Protein AF-A0A382ZEF9-F1 (afdb_monomer_lite)

Radius of gyration: 22.76 Å; chains: 1; bounding box: 77×45×54 Å

Structure (mmCIF, N/CA/C/O backbone):
data_AF-A0A382ZEF9-F1
#
_entry.id   AF-A0A382ZEF9-F1
#
loop_
_atom_site.group_PDB
_atom_site.id
_atom_site.type_symbol
_atom_site.label_atom_id
_atom_site.label_alt_id
_atom_site.label_comp_id
_atom_site.label_asym_id
_atom_site.label_entity_id
_atom_site.label_seq_id
_atom_site.pdbx_PDB_ins_code
_atom_site.Cartn_x
_atom_site.Cartn_y
_atom_site.Cartn_z
_atom_site.occupancy
_atom_site.B_iso_or_equiv
_atom_site.auth_seq_id
_atom_site.auth_comp_id
_atom_site.auth_asym_id
_atom_site.auth_atom_id
_atom_site.pdbx_PDB_model_num
ATOM 1 N N . MET A 1 1 ? -1.870 -9.055 -25.293 1.00 35.38 1 MET A N 1
ATOM 2 C CA . MET A 1 1 ? -1.568 -10.214 -24.424 1.00 35.38 1 MET A CA 1
ATOM 3 C C . MET A 1 1 ? -2.140 -9.861 -23.061 1.00 35.38 1 MET A C 1
ATOM 5 O O . MET A 1 1 ? -1.842 -8.772 -22.601 1.00 35.38 1 MET A O 1
ATOM 9 N N . ILE A 1 2 ? -3.046 -10.653 -22.480 1.00 34.56 2 ILE A N 1
ATOM 10 C CA . ILE A 1 2 ? -3.645 -10.297 -21.180 1.00 34.56 2 ILE A CA 1
ATOM 11 C C . ILE A 1 2 ? -2.567 -10.534 -20.116 1.00 34.56 2 ILE A C 1
ATOM 13 O O . ILE A 1 2 ? -2.195 -11.681 -19.870 1.00 34.56 2 ILE A O 1
ATOM 17 N N . LYS A 1 3 ? -1.990 -9.454 -19.574 1.00 48.53 3 LYS A N 1
ATOM 18 C CA . LYS A 1 3 ? -1.085 -9.505 -18.418 1.00 48.53 3 LYS A CA 1
ATOM 19 C C . LYS A 1 3 ? -1.944 -9.887 -17.205 1.00 48.53 3 LYS A C 1
ATOM 21 O O . LYS A 1 3 ? -2.853 -9.147 -16.844 1.00 48.53 3 LYS A O 1
ATOM 26 N N . TYR A 1 4 ? -1.714 -11.069 -16.640 1.00 57.59 4 TYR A N 1
ATOM 27 C CA . TYR A 1 4 ? -2.367 -11.507 -15.404 1.00 57.59 4 TYR A CA 1
ATOM 28 C C . TYR A 1 4 ? -1.510 -11.054 -14.219 1.00 57.59 4 TYR A C 1
ATOM 30 O O . TYR A 1 4 ? -0.326 -11.393 -14.171 1.00 57.59 4 TYR A O 1
ATOM 38 N N . ILE A 1 5 ? -2.105 -10.316 -13.281 1.00 55.28 5 ILE A N 1
ATOM 39 C CA . ILE A 1 5 ? -1.459 -9.898 -12.029 1.00 55.28 5 ILE A CA 1
ATOM 40 C C . ILE A 1 5 ? -1.266 -11.150 -11.166 1.00 55.28 5 ILE A C 1
ATOM 42 O O . ILE A 1 5 ? -2.241 -11.834 -10.859 1.00 55.28 5 ILE A O 1
ATOM 46 N N . LYS A 1 6 ? -0.020 -11.476 -10.805 1.00 58.31 6 LYS A N 1
ATOM 47 C CA . LYS A 1 6 ? 0.305 -12.691 -10.027 1.00 58.31 6 LYS A CA 1
ATOM 48 C C . LYS A 1 6 ? 0.612 -12.420 -8.566 1.00 58.31 6 LYS A C 1
ATOM 50 O O . LYS A 1 6 ? 0.255 -13.232 -7.722 1.00 58.31 6 LYS A O 1
ATOM 55 N N . SER A 1 7 ? 1.256 -11.298 -8.278 1.00 58.84 7 SER A N 1
ATOM 56 C CA . SER A 1 7 ? 1.603 -10.923 -6.913 1.00 58.84 7 SER A CA 1
ATOM 57 C C . SER A 1 7 ? 1.544 -9.411 -6.793 1.00 58.84 7 SER A C 1
ATOM 59 O O . SER A 1 7 ? 1.957 -8.702 -7.714 1.00 58.84 7 SER A O 1
ATOM 61 N N . VAL A 1 8 ? 1.040 -8.922 -5.663 1.00 65.56 8 VAL A N 1
ATOM 62 C CA . VAL A 1 8 ? 0.895 -7.487 -5.416 1.00 65.56 8 VAL A CA 1
ATOM 63 C C . VAL A 1 8 ? 1.522 -7.051 -4.102 1.00 65.56 8 VAL A C 1
ATOM 65 O O . VAL A 1 8 ? 1.588 -7.823 -3.148 1.00 65.56 8 VAL A O 1
ATOM 68 N N . ILE A 1 9 ? 1.954 -5.794 -4.058 1.00 63.44 9 ILE A N 1
ATOM 69 C CA . ILE A 1 9 ? 2.254 -5.074 -2.818 1.00 63.44 9 ILE A CA 1
ATOM 70 C C . ILE A 1 9 ? 1.240 -3.947 -2.681 1.00 63.44 9 ILE A C 1
ATOM 72 O O . ILE A 1 9 ? 0.994 -3.194 -3.626 1.00 63.44 9 ILE A O 1
ATOM 76 N N . LEU A 1 10 ? 0.651 -3.830 -1.500 1.00 63.38 10 LEU A N 1
ATOM 77 C CA . LEU A 1 10 ? -0.184 -2.705 -1.130 1.00 63.38 10 LEU A CA 1
ATOM 78 C C . LEU A 1 10 ? 0.673 -1.647 -0.437 1.00 63.38 10 LEU A C 1
ATOM 80 O O . LEU A 1 10 ? 1.446 -1.952 0.470 1.00 63.38 10 LEU A O 1
ATOM 84 N N . LEU A 1 11 ? 0.488 -0.401 -0.852 1.00 64.00 11 LEU A N 1
ATOM 85 C CA . LEU A 1 11 ? 1.050 0.778 -0.217 1.00 64.00 11 LEU A CA 1
ATOM 86 C C . LEU A 1 11 ? -0.074 1.664 0.274 1.00 64.00 11 LEU A C 1
ATOM 88 O O . LEU A 1 11 ? -0.923 2.079 -0.516 1.00 64.00 11 LEU A O 1
ATOM 92 N N . LEU A 1 12 ? -0.011 2.026 1.545 1.00 65.69 12 LEU A N 1
ATOM 93 C CA . LEU A 1 12 ? -0.726 3.172 2.073 1.00 65.69 12 LEU A CA 1
ATOM 94 C C . LEU A 1 12 ? 0.310 4.243 2.421 1.00 65.69 12 LEU A C 1
ATOM 96 O O . LEU A 1 12 ? 1.179 4.019 3.260 1.00 65.69 12 LEU A O 1
ATOM 100 N N . ALA A 1 13 ? 0.229 5.391 1.756 1.00 58.28 13 ALA A N 1
ATOM 101 C CA . ALA A 1 13 ? 1.076 6.544 2.044 1.00 58.28 13 ALA A CA 1
ATOM 102 C C . ALA A 1 13 ? 0.228 7.658 2.657 1.00 58.28 13 ALA A C 1
ATOM 104 O O . ALA A 1 13 ? -0.828 7.993 2.112 1.00 58.28 13 ALA A O 1
ATOM 105 N N . LEU A 1 14 ? 0.694 8.226 3.769 1.00 51.34 14 LEU A N 1
ATOM 106 C CA . LEU A 1 14 ? 0.126 9.430 4.370 1.00 51.34 14 LEU A CA 1
ATOM 107 C C . LEU A 1 14 ? 1.050 10.612 4.065 1.00 51.34 14 LEU A C 1
ATOM 109 O O . LEU A 1 14 ? 2.264 10.494 4.226 1.00 51.34 14 LEU A O 1
ATOM 113 N N . PHE A 1 15 ? 0.482 11.724 3.605 1.00 47.06 15 PHE A N 1
ATOM 114 C CA . PHE A 1 15 ? 1.209 12.931 3.226 1.00 47.06 15 PHE A CA 1
ATOM 115 C C . PHE A 1 15 ? 0.800 14.094 4.124 1.00 47.06 15 PHE A C 1
ATOM 117 O O . PHE A 1 15 ? -0.376 14.450 4.168 1.00 47.06 15 PHE A O 1
ATOM 124 N N . GLY A 1 16 ? 1.786 14.748 4.735 1.00 50.31 16 GLY A N 1
ATOM 125 C CA . GLY A 1 16 ? 1.701 16.159 5.092 1.00 50.31 16 GLY A CA 1
ATOM 126 C C . GLY A 1 16 ? 2.704 16.942 4.249 1.00 50.31 16 GLY A C 1
ATOM 127 O O . GLY A 1 16 ? 3.891 16.864 4.542 1.00 50.31 16 GLY A O 1
ATOM 128 N N . ILE A 1 17 ? 2.247 17.615 3.178 1.00 42.03 17 ILE A N 1
ATOM 129 C CA . ILE A 1 17 ? 2.800 18.837 2.531 1.00 42.03 17 ILE A CA 1
ATOM 130 C C . ILE A 1 17 ? 2.236 19.018 1.100 1.00 42.03 17 ILE A C 1
ATOM 132 O O . ILE A 1 17 ? 2.198 18.097 0.286 1.00 42.03 17 ILE A O 1
ATOM 136 N N . MET A 1 18 ? 1.872 20.272 0.799 1.00 38.22 18 MET A N 1
ATOM 137 C CA . MET A 1 18 ? 1.316 20.809 -0.450 1.00 38.22 18 MET A CA 1
ATOM 138 C C . MET A 1 18 ? 2.283 20.884 -1.647 1.00 38.22 18 MET A C 1
ATOM 140 O O . MET A 1 18 ? 3.343 21.496 -1.549 1.00 38.22 18 MET A O 1
ATOM 144 N N . PHE A 1 19 ? 1.796 20.470 -2.824 1.00 35.75 19 PHE A N 1
ATOM 145 C CA . PHE A 1 19 ? 1.826 21.266 -4.062 1.00 35.75 19 PHE A CA 1
ATOM 146 C C . PHE A 1 19 ? 0.548 20.989 -4.861 1.00 35.75 19 PHE A C 1
ATOM 148 O O . PHE A 1 19 ? 0.304 19.872 -5.310 1.00 35.75 19 PHE A O 1
ATOM 155 N N . GLY A 1 20 ? -0.269 22.027 -5.044 1.00 33.66 20 GLY A N 1
ATOM 156 C CA . GLY A 1 20 ? -1.464 21.959 -5.872 1.00 33.66 20 GLY A CA 1
ATOM 157 C C . GLY A 1 20 ? -1.119 21.840 -7.356 1.00 33.66 20 GLY A C 1
ATOM 158 O O . GLY A 1 20 ? -0.510 22.739 -7.935 1.00 33.66 20 GLY A O 1
ATOM 159 N N . PHE A 1 21 ? -1.604 20.774 -7.985 1.00 31.14 21 PHE A N 1
ATOM 160 C CA . PHE A 1 21 ? -2.006 20.797 -9.385 1.00 31.14 21 PHE A CA 1
ATOM 161 C C . PHE A 1 21 ? -3.370 20.118 -9.490 1.00 31.14 21 PHE A C 1
ATOM 163 O O . PHE A 1 21 ? -3.530 18.942 -9.178 1.00 31.14 21 PHE A O 1
ATOM 170 N N . GLN A 1 22 ? -4.377 20.906 -9.864 1.00 35.28 22 GLN A N 1
ATOM 171 C CA . GLN A 1 22 ? -5.735 20.424 -10.060 1.00 35.28 22 GLN A CA 1
ATOM 172 C C . GLN A 1 22 ? -5.824 19.722 -11.419 1.00 35.28 22 GLN A C 1
ATOM 174 O O . GLN A 1 22 ? -5.831 20.386 -12.454 1.00 35.28 22 GLN A O 1
ATOM 179 N N . GLU A 1 23 ? -6.009 18.405 -11.423 1.00 32.44 23 GLU A N 1
ATOM 180 C CA . GLU A 1 23 ? -7.019 17.832 -12.306 1.00 32.44 23 GLU A CA 1
ATOM 181 C C . GLU A 1 23 ? -8.249 17.515 -11.468 1.00 32.44 23 GLU A C 1
ATOM 183 O O . GLU A 1 23 ? -8.186 16.991 -10.357 1.00 32.44 23 GLU A O 1
ATOM 188 N N . LYS A 1 24 ? -9.390 17.940 -11.993 1.00 29.66 24 LYS A N 1
ATOM 189 C CA . LYS A 1 24 ? -10.682 17.910 -11.330 1.00 29.66 24 LYS A CA 1
ATOM 190 C C . LYS A 1 24 ? -11.156 16.460 -11.225 1.00 29.66 24 LYS A C 1
ATOM 192 O O . LYS A 1 24 ? -11.982 16.016 -12.020 1.00 29.66 24 LYS A O 1
ATOM 197 N N . MET A 1 25 ? -10.658 15.719 -10.241 1.00 27.47 25 MET A N 1
ATOM 198 C CA . MET A 1 25 ? -11.301 14.482 -9.832 1.00 27.47 25 MET A CA 1
ATOM 199 C C . MET A 1 25 ? -12.614 14.871 -9.163 1.00 27.47 25 MET A C 1
ATOM 201 O O . MET A 1 25 ? -12.640 15.447 -8.077 1.00 27.47 25 MET A O 1
ATOM 205 N N . ASN A 1 26 ? -13.727 14.605 -9.846 1.00 27.89 26 ASN A N 1
ATOM 206 C CA . ASN A 1 26 ? -15.018 14.558 -9.181 1.00 27.89 26 ASN A CA 1
ATOM 207 C C . ASN A 1 26 ? -14.920 13.439 -8.143 1.00 27.89 26 ASN A C 1
ATOM 209 O O . ASN A 1 26 ? -15.127 12.272 -8.472 1.00 27.89 26 ASN A O 1
ATOM 213 N N . ALA A 1 27 ? -14.589 13.792 -6.902 1.00 30.14 27 ALA A N 1
ATOM 214 C CA . ALA A 1 27 ? -14.806 12.917 -5.773 1.00 30.14 27 ALA A CA 1
ATOM 215 C C . ALA A 1 27 ? -16.313 12.660 -5.727 1.00 30.14 27 ALA A C 1
ATOM 217 O O . ALA A 1 27 ? -17.108 13.505 -5.305 1.00 30.14 27 ALA A O 1
ATOM 218 N N . ALA A 1 28 ? -16.726 11.508 -6.250 1.00 29.95 28 ALA A N 1
ATOM 219 C CA . ALA A 1 28 ? -18.049 10.988 -6.000 1.00 29.95 28 ALA A CA 1
ATOM 220 C C . ALA A 1 28 ? -18.086 10.650 -4.511 1.00 29.95 28 ALA A C 1
ATOM 222 O O . ALA A 1 28 ? -17.767 9.539 -4.099 1.00 29.95 28 ALA A O 1
ATOM 223 N N . ASN A 1 29 ? -18.456 11.639 -3.700 1.00 35.88 29 ASN A N 1
ATOM 224 C CA . ASN A 1 29 ? -18.794 11.450 -2.304 1.00 35.88 29 ASN A CA 1
ATOM 225 C C . ASN A 1 29 ? -20.133 10.699 -2.264 1.00 35.88 29 ASN A C 1
ATOM 227 O O . ASN A 1 29 ? -21.211 11.271 -2.119 1.00 35.88 29 ASN A O 1
ATOM 231 N N . ARG A 1 30 ? -20.057 9.401 -2.549 1.00 29.83 30 ARG A N 1
ATOM 232 C CA . ARG A 1 30 ? -21.106 8.407 -2.359 1.00 29.83 30 ARG A CA 1
ATOM 233 C C . ARG A 1 30 ? -20.440 7.136 -1.855 1.00 29.83 30 ARG A C 1
ATOM 235 O O . ARG A 1 30 ? -20.448 6.100 -2.512 1.00 29.83 30 ARG A O 1
ATOM 242 N N . VAL A 1 31 ? -19.906 7.224 -0.639 1.00 40.38 31 VAL A N 1
ATOM 243 C CA . VAL A 1 31 ? -19.980 6.081 0.274 1.00 40.38 31 VAL A CA 1
ATOM 244 C C . VAL A 1 31 ? -21.466 5.761 0.386 1.00 40.38 31 VAL A C 1
ATOM 246 O O . VAL A 1 31 ? -22.265 6.657 0.651 1.00 40.38 31 VAL A O 1
ATOM 249 N N . GLY A 1 32 ? -21.836 4.536 0.021 1.00 33.19 32 GLY A N 1
ATOM 250 C CA . GLY A 1 32 ? -23.208 4.165 -0.295 1.00 33.19 32 GLY A CA 1
ATOM 251 C C . GLY A 1 32 ? -24.229 4.676 0.717 1.00 33.19 32 GLY A C 1
ATOM 252 O O . GLY A 1 32 ? -24.363 4.124 1.807 1.00 33.19 32 GLY A O 1
ATOM 253 N N . ASP A 1 33 ? -25.037 5.649 0.294 1.00 29.09 33 ASP A N 1
ATOM 254 C CA . ASP A 1 33 ? -26.407 5.725 0.771 1.00 29.09 33 ASP A CA 1
ATOM 255 C C . ASP A 1 33 ? -27.022 4.366 0.443 1.00 29.09 33 ASP A C 1
ATOM 257 O O . ASP A 1 33 ? -27.331 4.061 -0.714 1.00 29.09 33 ASP A O 1
ATOM 261 N N . ARG A 1 34 ? -27.202 3.523 1.462 1.00 37.72 34 ARG A N 1
ATOM 262 C CA . ARG A 1 34 ? -28.191 2.453 1.399 1.00 37.72 34 ARG A CA 1
ATOM 263 C C . ARG A 1 34 ? -29.556 3.126 1.293 1.00 37.72 34 ARG A C 1
ATOM 265 O O . ARG A 1 34 ? -30.304 3.211 2.263 1.00 37.72 34 ARG A O 1
ATOM 272 N N . SER A 1 35 ? -29.902 3.603 0.100 1.00 30.47 35 SER A N 1
ATOM 273 C CA . SER A 1 35 ? -31.296 3.790 -0.242 1.00 30.47 35 SER A CA 1
ATOM 274 C C . SER A 1 35 ? -31.897 2.391 -0.224 1.00 30.47 35 SER A C 1
ATOM 276 O O . SER A 1 35 ? -31.592 1.573 -1.090 1.00 30.47 35 SER A O 1
ATOM 278 N N . ASN A 1 36 ? -32.723 2.104 0.780 1.00 35.53 36 ASN A N 1
ATOM 279 C CA . ASN A 1 36 ? -33.678 1.005 0.733 1.00 35.53 36 ASN A CA 1
ATOM 280 C C . ASN A 1 36 ? -34.697 1.314 -0.373 1.00 35.53 36 ASN A C 1
ATOM 282 O O . ASN A 1 36 ? -35.849 1.646 -0.110 1.00 35.53 36 ASN A O 1
ATOM 286 N N . THR A 1 37 ? -34.270 1.260 -1.629 1.00 33.06 37 THR A N 1
ATOM 287 C CA . THR A 1 37 ? -35.181 1.028 -2.733 1.00 33.06 37 THR A CA 1
ATOM 288 C C . THR A 1 37 ? -35.303 -0.479 -2.824 1.00 33.06 37 THR A C 1
ATOM 290 O O . THR A 1 37 ? -34.360 -1.176 -3.178 1.00 33.06 37 THR A O 1
ATOM 293 N N 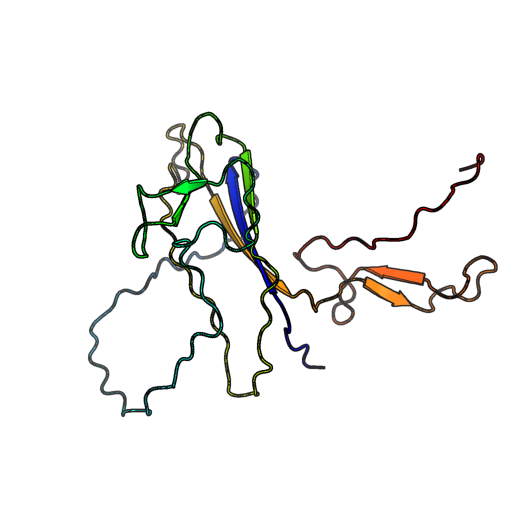. ALA A 1 38 ? -36.463 -0.991 -2.419 1.00 39.53 38 ALA A N 1
ATOM 294 C CA . ALA A 1 38 ? -36.851 -2.360 -2.701 1.00 39.53 38 ALA A CA 1
ATOM 295 C C . ALA A 1 38 ? -36.951 -2.515 -4.227 1.00 39.53 38 ALA A C 1
ATOM 297 O O . ALA A 1 38 ? -38.024 -2.358 -4.807 1.00 39.53 38 ALA A O 1
ATOM 298 N N . SER A 1 39 ? -35.822 -2.757 -4.892 1.00 35.97 39 SER A N 1
ATOM 299 C CA . SER A 1 39 ? -35.809 -3.272 -6.247 1.00 35.97 39 SER A CA 1
ATOM 300 C C . SER A 1 39 ? -36.090 -4.761 -6.143 1.00 35.97 39 SER A C 1
ATOM 302 O O . SER A 1 39 ? -35.305 -5.541 -5.607 1.00 35.97 39 SER A O 1
ATOM 304 N N . SER A 1 40 ? -37.261 -5.143 -6.634 1.00 44.75 40 SER A N 1
ATOM 305 C CA . SER A 1 40 ? -37.588 -6.509 -7.010 1.00 44.75 40 SER A CA 1
ATOM 306 C C . SER A 1 40 ? -36.674 -6.923 -8.165 1.00 44.75 40 SER A C 1
ATOM 308 O O . SER A 1 40 ? -37.101 -6.930 -9.317 1.00 44.75 40 SER A O 1
ATOM 310 N N . ASP A 1 41 ? -35.405 -7.181 -7.861 1.00 40.69 41 ASP A N 1
ATOM 311 C CA . ASP A 1 41 ? -34.478 -7.804 -8.789 1.00 40.69 41 ASP A CA 1
ATOM 312 C C . ASP A 1 41 ? -34.508 -9.306 -8.521 1.00 40.69 41 ASP A C 1
ATOM 314 O O . ASP A 1 41 ? -34.283 -9.781 -7.404 1.00 40.69 41 ASP A O 1
ATOM 318 N N . SER A 1 42 ? -34.932 -10.042 -9.539 1.00 43.66 42 SER A N 1
ATOM 319 C CA . SER A 1 42 ? -35.021 -11.494 -9.538 1.00 43.66 42 SER A CA 1
ATOM 320 C C . SER A 1 42 ? -33.708 -12.094 -9.046 1.00 43.66 42 SER A C 1
ATOM 322 O O . SER A 1 42 ? -32.659 -11.787 -9.603 1.00 43.66 42 SER A O 1
ATOM 324 N N . GLN A 1 43 ? -33.792 -12.942 -8.015 1.00 48.16 43 GLN A N 1
ATOM 325 C CA . GLN A 1 43 ? -32.676 -13.644 -7.383 1.00 48.16 43 GLN A CA 1
ATOM 326 C C . GLN A 1 43 ? -31.736 -14.276 -8.422 1.00 48.16 43 GLN A C 1
ATOM 328 O O . GLN A 1 43 ? -31.928 -15.417 -8.844 1.00 48.16 43 GLN A O 1
ATOM 333 N N . LEU A 1 44 ? -30.683 -13.550 -8.793 1.00 49.06 44 LEU A N 1
ATOM 334 C CA . LEU A 1 44 ? -29.435 -14.182 -9.181 1.00 49.06 44 LEU A CA 1
ATOM 335 C C . LEU A 1 44 ? -28.946 -14.959 -7.949 1.00 49.06 44 LEU A C 1
ATOM 337 O O . LEU A 1 44 ? -29.075 -14.450 -6.828 1.00 49.06 44 LEU A O 1
ATOM 341 N N . PRO A 1 45 ? -28.441 -16.193 -8.111 1.00 49.19 45 PRO A N 1
ATOM 342 C CA . PRO A 1 45 ? -27.857 -16.914 -6.991 1.00 49.19 45 PRO A CA 1
ATOM 343 C C . PRO A 1 45 ? -26.781 -16.035 -6.332 1.00 49.19 45 PRO A C 1
ATOM 345 O O . PRO A 1 45 ? -26.104 -15.280 -7.043 1.00 49.19 45 PRO A O 1
ATOM 348 N N . PRO A 1 46 ? -26.639 -16.079 -4.994 1.00 60.09 46 PRO A N 1
ATOM 349 C CA . PRO A 1 46 ? -25.583 -15.339 -4.321 1.00 60.09 46 PRO A CA 1
ATOM 350 C C . PRO A 1 46 ? -24.253 -15.738 -4.955 1.00 60.09 46 PRO A C 1
ATOM 352 O O . PRO A 1 46 ? -23.940 -16.924 -5.056 1.00 60.09 46 PRO A O 1
ATOM 355 N N . ARG A 1 47 ? -23.509 -14.747 -5.451 1.00 61.78 47 ARG A N 1
ATOM 356 C CA . ARG A 1 47 ? -22.148 -14.980 -5.930 1.00 61.78 47 ARG A CA 1
ATOM 357 C C . ARG A 1 47 ? -21.328 -15.426 -4.724 1.00 61.78 47 ARG A C 1
ATOM 359 O O . ARG A 1 47 ? -21.405 -14.790 -3.674 1.00 61.78 47 ARG A O 1
ATOM 366 N N . GLU A 1 48 ? -20.610 -16.534 -4.854 1.00 69.06 48 GLU A N 1
ATOM 367 C CA . GLU A 1 48 ? -19.707 -16.990 -3.803 1.00 69.06 48 GLU A CA 1
ATOM 368 C C . GLU A 1 48 ? -18.535 -16.006 -3.711 1.00 69.06 48 GLU A C 1
ATOM 370 O O . GLU A 1 48 ? -17.835 -15.771 -4.694 1.00 69.06 48 GLU A O 1
ATOM 375 N N . THR A 1 49 ? -18.355 -15.398 -2.538 1.00 74.62 49 THR A N 1
ATOM 376 C CA . THR A 1 49 ? -17.197 -14.552 -2.232 1.00 74.62 49 THR A CA 1
ATOM 377 C C . THR A 1 49 ? -16.245 -15.356 -1.364 1.00 74.62 49 THR A C 1
ATOM 379 O O . THR A 1 49 ? -16.644 -15.859 -0.313 1.00 74.62 49 THR A O 1
ATOM 382 N N . ILE A 1 50 ? -14.991 -15.462 -1.790 1.00 82.44 50 ILE A N 1
ATOM 383 C CA . ILE A 1 50 ? -13.934 -16.169 -1.067 1.00 82.44 50 ILE A CA 1
ATOM 384 C C . ILE A 1 50 ? -12.896 -15.136 -0.627 1.00 82.44 50 ILE A C 1
ATOM 386 O O . ILE A 1 50 ? -12.468 -14.308 -1.431 1.00 82.44 50 ILE A O 1
ATOM 390 N N . ILE A 1 51 ? -12.498 -15.182 0.646 1.00 87.06 51 ILE A N 1
ATOM 391 C CA . ILE A 1 51 ? -11.384 -14.380 1.161 1.00 87.06 51 ILE A CA 1
ATOM 392 C C . ILE A 1 51 ? -10.094 -15.109 0.789 1.00 87.06 51 ILE A C 1
ATOM 394 O O . ILE A 1 51 ? -9.857 -16.228 1.240 1.00 87.06 51 ILE A O 1
ATOM 398 N N . LEU A 1 52 ? -9.295 -14.491 -0.080 1.00 87.31 52 LEU A N 1
ATOM 399 C CA . LEU A 1 52 ? -8.021 -15.049 -0.546 1.00 87.31 52 LEU A CA 1
ATOM 400 C C . LEU A 1 52 ? -6.876 -14.735 0.418 1.00 87.31 52 LEU A C 1
ATOM 402 O O . LEU A 1 52 ? -5.984 -15.555 0.614 1.00 87.31 52 LEU A O 1
ATOM 406 N N . TRP A 1 53 ? -6.917 -13.545 1.009 1.00 90.19 53 TRP A N 1
ATOM 407 C CA . TRP A 1 53 ? -5.944 -13.046 1.964 1.00 90.19 53 TRP A CA 1
ATOM 408 C C . TRP A 1 53 ? -6.617 -11.986 2.836 1.00 90.19 53 TRP A C 1
ATOM 410 O O . TRP A 1 53 ? -7.448 -11.220 2.340 1.00 90.19 53 TRP A O 1
ATOM 420 N N . GLU A 1 54 ? -6.269 -11.953 4.118 1.00 92.38 54 GLU A N 1
ATOM 421 C CA . GLU A 1 54 ? -6.743 -10.952 5.067 1.00 92.38 54 GLU A CA 1
ATOM 422 C C . GLU A 1 54 ? -5.627 -10.559 6.031 1.00 92.38 54 GLU A C 1
ATOM 424 O O . GLU A 1 54 ? -4.750 -11.362 6.348 1.00 92.38 54 GLU A O 1
ATOM 429 N N . GLU A 1 55 ? -5.702 -9.317 6.493 1.00 94.25 55 GLU A N 1
ATOM 430 C CA . GLU A 1 55 ? -4.878 -8.775 7.560 1.00 94.25 55 GLU A CA 1
ATOM 431 C C . GLU A 1 55 ? -5.784 -8.029 8.534 1.00 94.25 55 GLU A C 1
ATOM 433 O O . GLU A 1 55 ? -6.560 -7.161 8.124 1.00 94.25 55 GLU A O 1
ATOM 438 N N . ASP A 1 56 ? -5.672 -8.370 9.814 1.00 94.44 56 ASP A N 1
ATOM 439 C CA . ASP A 1 56 ? -6.454 -7.793 10.907 1.00 94.44 56 ASP A CA 1
ATOM 440 C C . ASP A 1 56 ? -5.588 -7.193 12.030 1.00 94.44 56 ASP A C 1
ATOM 442 O O . ASP A 1 56 ? -6.128 -6.583 12.953 1.00 94.44 56 ASP A O 1
ATOM 446 N N . PHE A 1 57 ? -4.261 -7.336 11.928 1.00 96.00 57 PHE A N 1
ATOM 447 C CA . PHE A 1 57 ? -3.222 -6.884 12.853 1.00 96.00 57 PHE A CA 1
ATOM 448 C C . PHE A 1 57 ? -3.311 -7.448 14.280 1.00 96.00 57 PHE A C 1
ATOM 450 O O . PHE A 1 57 ? -2.585 -7.006 15.171 1.00 96.00 57 PHE A O 1
ATOM 457 N N . GLU A 1 58 ? -4.130 -8.476 14.523 1.00 96.50 58 GLU A N 1
ATOM 458 C CA . GLU A 1 58 ? -4.321 -9.034 15.873 1.00 96.50 58 GLU A CA 1
ATOM 459 C C . GLU A 1 58 ? -3.120 -9.848 16.369 1.00 96.50 58 GLU A C 1
ATOM 461 O O . GLU A 1 58 ? -2.992 -10.138 17.558 1.00 96.50 58 GLU A O 1
ATOM 466 N N . ASN A 1 59 ? -2.224 -10.218 15.454 1.00 94.31 59 ASN A N 1
ATOM 467 C CA . ASN A 1 59 ? -1.015 -10.985 15.743 1.00 94.31 59 ASN A CA 1
ATOM 468 C C . ASN A 1 59 ? 0.262 -10.198 15.399 1.00 94.31 59 ASN A C 1
ATOM 470 O O . ASN A 1 59 ? 1.301 -10.787 15.098 1.00 94.31 59 ASN A O 1
ATOM 474 N N . GLY A 1 60 ? 0.189 -8.866 15.480 1.00 92.75 60 GLY A N 1
ATOM 475 C CA . GLY A 1 60 ? 1.288 -7.955 15.175 1.00 92.75 60 GLY A CA 1
ATOM 476 C C . GLY A 1 60 ? 1.311 -7.524 13.710 1.00 92.75 60 GLY A C 1
ATOM 477 O O . GLY A 1 60 ? 0.284 -7.478 13.045 1.00 92.75 60 GLY A O 1
ATOM 478 N N . GLU A 1 61 ? 2.498 -7.183 13.211 1.00 92.44 61 GLU A N 1
ATOM 479 C CA . GLU A 1 61 ? 2.674 -6.566 11.888 1.00 92.44 61 GLU A CA 1
ATOM 480 C C . GLU A 1 61 ? 2.617 -7.568 10.728 1.00 92.44 61 GLU A C 1
ATOM 482 O O . GLU A 1 61 ? 2.513 -7.148 9.587 1.00 92.44 61 GLU A O 1
ATOM 487 N N . ASN A 1 62 ? 2.716 -8.881 10.975 1.00 92.88 62 ASN A N 1
ATOM 488 C CA . ASN A 1 62 ? 2.543 -9.930 9.953 1.00 92.88 62 ASN A CA 1
ATOM 489 C C . ASN A 1 62 ? 3.365 -9.734 8.655 1.00 92.88 62 ASN A C 1
ATOM 491 O O . ASN A 1 62 ? 2.965 -10.139 7.563 1.00 92.88 62 ASN A O 1
ATOM 495 N N . GLY A 1 63 ? 4.558 -9.144 8.775 1.00 92.62 63 GLY A N 1
ATOM 496 C CA . GLY A 1 63 ? 5.460 -8.887 7.648 1.00 92.62 63 GLY A CA 1
ATOM 497 C C . GLY A 1 63 ? 5.204 -7.572 6.912 1.00 92.62 63 GLY A C 1
ATOM 498 O O . GLY A 1 63 ? 5.898 -7.296 5.933 1.00 92.62 63 GLY A O 1
ATOM 499 N N . TRP A 1 64 ? 4.254 -6.761 7.375 1.00 95.31 64 TRP A N 1
ATOM 500 C CA . TRP A 1 64 ? 4.139 -5.377 6.947 1.00 95.31 64 TRP A CA 1
ATOM 501 C C . TRP A 1 64 ? 5.354 -4.576 7.407 1.00 95.31 64 TRP A C 1
ATOM 503 O O . TRP A 1 64 ? 5.880 -4.780 8.500 1.00 95.31 64 TRP A O 1
ATOM 513 N N . ASN A 1 65 ? 5.799 -3.660 6.555 1.00 94.81 65 ASN A N 1
ATOM 514 C CA . ASN A 1 65 ? 6.859 -2.720 6.870 1.00 94.81 65 ASN A CA 1
ATOM 515 C C . ASN A 1 65 ? 6.236 -1.360 7.186 1.00 94.81 65 ASN A C 1
ATOM 517 O O . ASN A 1 65 ? 5.559 -0.765 6.341 1.00 94.81 65 ASN A O 1
ATOM 521 N N . LEU A 1 66 ? 6.444 -0.918 8.422 1.00 94.38 66 LEU A N 1
ATOM 522 C CA . LEU A 1 66 ? 5.906 0.312 8.976 1.00 94.38 66 LEU A CA 1
ATOM 523 C C . LEU A 1 66 ? 7.020 1.360 8.997 1.00 94.38 66 LEU A C 1
ATOM 525 O O . LEU A 1 66 ? 8.004 1.217 9.726 1.00 94.38 66 LEU A O 1
ATOM 529 N N . ASP A 1 67 ? 6.851 2.437 8.233 1.00 94.31 67 ASP A N 1
ATOM 530 C CA . ASP A 1 67 ? 7.678 3.626 8.421 1.00 94.31 67 ASP A CA 1
ATOM 531 C C . ASP A 1 67 ? 7.464 4.241 9.818 1.00 94.31 67 ASP A C 1
ATOM 533 O O . ASP A 1 67 ? 6.423 4.013 10.435 1.00 94.31 67 ASP A O 1
ATOM 537 N N . PRO A 1 68 ? 8.380 5.107 10.305 1.00 90.94 68 PRO A N 1
ATOM 538 C CA . PRO A 1 68 ? 8.324 5.664 11.662 1.00 90.94 68 PRO A CA 1
ATOM 539 C C . PRO A 1 68 ? 7.037 6.401 12.061 1.00 90.94 68 PRO A C 1
ATOM 541 O O . PRO A 1 68 ? 6.845 6.655 13.246 1.00 90.94 68 PRO A O 1
ATOM 544 N N . GLY A 1 69 ? 6.190 6.787 11.103 1.00 90.00 69 GLY A N 1
ATOM 545 C CA . GLY A 1 69 ? 4.904 7.430 11.377 1.00 90.00 69 GLY A CA 1
ATOM 546 C C . GLY A 1 69 ? 3.746 6.463 11.610 1.00 90.00 69 GLY A C 1
ATOM 547 O O . GLY A 1 69 ? 2.679 6.915 12.014 1.00 90.00 69 GLY A O 1
ATOM 548 N N . TRP A 1 70 ? 3.947 5.163 11.383 1.00 93.62 70 TRP A N 1
ATOM 549 C CA . TRP A 1 70 ? 2.954 4.113 11.586 1.00 93.62 70 TRP A CA 1
ATOM 550 C C . TRP A 1 70 ? 3.264 3.300 12.842 1.00 93.62 70 TRP A C 1
ATOM 552 O O . TRP A 1 70 ? 4.404 2.913 13.084 1.00 93.62 70 TRP A O 1
ATOM 562 N N . GLU A 1 71 ? 2.234 2.996 13.626 1.00 93.75 71 GLU A N 1
ATOM 563 C CA . GLU A 1 71 ? 2.348 2.163 14.821 1.00 93.75 71 GLU A CA 1
ATOM 564 C C . GLU A 1 71 ? 1.140 1.236 14.979 1.00 93.75 71 GLU A C 1
ATOM 566 O O . GLU A 1 71 ? 0.022 1.564 14.576 1.00 93.75 71 GLU A O 1
ATOM 571 N N . LEU A 1 72 ? 1.353 0.076 15.600 1.00 95.69 72 LEU A N 1
ATOM 572 C CA . LEU A 1 72 ? 0.263 -0.779 16.059 1.00 95.69 72 LEU A CA 1
ATOM 573 C C . LEU A 1 72 ? -0.447 -0.108 17.242 1.00 95.69 72 LEU A C 1
ATOM 575 O O . LEU A 1 72 ? 0.198 0.349 18.186 1.00 95.69 72 LEU A O 1
ATOM 579 N N . THR A 1 73 ? -1.777 -0.067 17.215 1.00 94.06 73 THR A N 1
ATOM 580 C CA . THR A 1 73 ? -2.583 0.554 18.268 1.00 94.06 73 THR A CA 1
ATOM 581 C C . THR A 1 73 ? -3.725 -0.340 18.732 1.00 94.06 73 THR A C 1
ATOM 583 O O . THR A 1 73 ? -4.338 -1.051 17.941 1.00 94.06 73 THR A O 1
ATOM 586 N N . GLU A 1 74 ? -4.061 -0.219 20.016 1.00 94.94 74 GLU A N 1
ATOM 587 C CA . GLU A 1 74 ? -5.243 -0.824 20.649 1.00 94.94 74 GLU A CA 1
ATOM 588 C C . GLU A 1 74 ? -6.310 0.233 20.998 1.00 94.94 74 GLU A C 1
ATOM 590 O O . GLU A 1 74 ? -7.234 -0.009 21.771 1.00 94.94 74 GLU A O 1
ATOM 595 N N . THR A 1 75 ? -6.162 1.467 20.507 1.00 91.94 75 THR A N 1
ATOM 596 C CA . THR A 1 75 ? -7.034 2.588 20.912 1.00 91.94 75 THR A CA 1
ATOM 597 C C . THR A 1 75 ? -8.205 2.823 19.963 1.00 91.94 75 THR A C 1
ATOM 599 O O . THR A 1 75 ? -9.259 3.301 20.384 1.00 91.94 75 THR A O 1
ATOM 602 N N . SER A 1 76 ? -8.031 2.473 18.691 1.00 88.81 76 SER A N 1
ATOM 603 C CA . SER A 1 76 ? -9.042 2.536 17.643 1.00 88.81 76 SER A CA 1
ATOM 604 C C . SER A 1 76 ? -8.804 1.371 16.698 1.00 88.81 76 SER A C 1
ATOM 606 O O . SER A 1 76 ? -7.681 1.176 16.242 1.00 88.81 76 SER A O 1
ATOM 608 N N . TYR A 1 77 ? -9.831 0.574 16.435 1.00 93.50 77 TYR A N 1
ATOM 609 C CA . TYR A 1 77 ? -9.727 -0.628 15.616 1.00 93.50 77 TYR A CA 1
ATOM 610 C C . TYR A 1 77 ? -11.093 -1.000 15.042 1.00 93.50 77 TYR A C 1
ATOM 612 O O . TYR A 1 77 ? -12.137 -0.699 15.625 1.00 93.50 77 TYR A O 1
ATOM 620 N N . HIS A 1 78 ? -11.077 -1.634 13.871 1.00 91.88 78 HIS A N 1
ATOM 621 C CA . HIS A 1 78 ? -12.270 -2.228 13.265 1.00 91.88 78 HIS A CA 1
ATOM 622 C C . HIS A 1 78 ? -12.363 -3.737 13.546 1.00 91.88 78 HIS A C 1
ATOM 624 O O . HIS A 1 78 ? -13.463 -4.277 13.657 1.00 91.88 78 HIS A O 1
ATOM 630 N N . SER A 1 79 ? -11.217 -4.413 13.635 1.00 91.12 79 SER A N 1
ATOM 631 C CA . SER A 1 79 ? -11.082 -5.819 14.021 1.00 91.12 79 SER A CA 1
ATOM 632 C C . SER A 1 79 ? -11.334 -5.996 15.530 1.00 91.12 79 SER A C 1
ATOM 634 O O . SER A 1 79 ? -12.151 -5.286 16.120 1.00 91.12 79 SER A O 1
ATOM 636 N N . ALA A 1 80 ? -10.729 -7.000 16.162 1.00 94.19 80 ALA A N 1
ATOM 637 C CA . ALA A 1 80 ? -11.063 -7.372 17.530 1.00 94.19 80 ALA A CA 1
ATOM 638 C C . ALA A 1 80 ? -10.444 -6.423 18.564 1.00 94.19 80 ALA A C 1
ATOM 640 O O . ALA A 1 80 ? -11.132 -6.034 19.511 1.00 94.19 80 ALA A O 1
ATOM 641 N N . SER A 1 81 ? -9.167 -6.076 18.398 1.00 95.56 81 SER A N 1
ATOM 642 C CA . SER A 1 81 ? -8.421 -5.248 19.345 1.00 95.56 81 SER A CA 1
ATOM 643 C C . SER A 1 81 ? -7.298 -4.401 18.754 1.00 95.56 81 SER A C 1
ATOM 645 O O . SER A 1 81 ? -6.859 -3.487 19.445 1.00 95.56 81 SER A O 1
ATOM 647 N N . HIS A 1 82 ? -6.851 -4.641 17.519 1.00 95.81 82 HIS A N 1
ATOM 648 C CA . HIS A 1 82 ? -5.687 -3.954 16.958 1.00 95.81 82 HIS A CA 1
ATOM 649 C C . HIS A 1 82 ? -5.980 -3.254 15.634 1.00 95.81 82 HIS A C 1
ATOM 651 O O . HIS A 1 82 ? -6.858 -3.631 14.869 1.00 95.81 82 HIS A O 1
ATOM 657 N N . SER A 1 83 ? -5.228 -2.205 15.335 1.00 95.38 83 SER A N 1
ATOM 658 C CA . SER A 1 83 ? -5.098 -1.675 13.979 1.00 95.38 83 SER A CA 1
ATOM 659 C C . SER A 1 83 ? -3.748 -0.983 13.814 1.00 95.38 83 SER A C 1
ATOM 661 O O . SER A 1 83 ? -2.991 -0.862 14.778 1.00 95.38 83 SER A O 1
ATOM 663 N N . ILE A 1 84 ? -3.445 -0.517 12.604 1.00 94.38 84 ILE A N 1
ATOM 664 C CA . ILE A 1 84 ? -2.286 0.336 12.348 1.00 94.38 84 ILE A CA 1
ATOM 665 C C . ILE A 1 84 ? -2.735 1.798 12.274 1.00 94.38 84 ILE A C 1
ATOM 667 O O . ILE A 1 84 ? -3.657 2.147 11.535 1.00 94.38 84 ILE A O 1
ATOM 671 N N . LEU A 1 85 ? -2.073 2.653 13.051 1.00 92.06 85 LEU A N 1
ATOM 672 C CA . LEU A 1 85 ? -2.368 4.071 13.203 1.00 92.06 85 LEU A CA 1
ATOM 673 C C . LEU A 1 85 ? -1.197 4.911 12.705 1.00 92.06 85 LEU A C 1
ATOM 675 O O . LEU A 1 85 ? -0.057 4.692 13.100 1.00 92.06 85 LEU A O 1
ATOM 679 N N . SER A 1 86 ? -1.506 5.925 11.902 1.00 89.56 86 SER A N 1
ATOM 680 C CA . SER A 1 86 ? -0.618 7.063 11.676 1.00 89.56 86 SER A CA 1
ATOM 681 C C . SER A 1 86 ? -1.206 8.272 12.383 1.00 89.56 86 SER A C 1
ATOM 683 O O . SER A 1 86 ? -2.154 8.889 11.897 1.00 89.56 86 SER A O 1
ATOM 685 N N . ALA A 1 87 ? -0.687 8.581 13.570 1.00 85.56 87 ALA A N 1
ATOM 686 C CA . ALA A 1 87 ? -1.196 9.678 14.382 1.00 85.56 87 ALA A CA 1
ATOM 687 C C . ALA A 1 87 ? -0.789 11.038 13.793 1.00 85.56 87 ALA A C 1
ATOM 689 O O . ALA A 1 87 ? 0.364 11.223 13.413 1.00 85.56 87 ALA A O 1
ATOM 690 N N . ASN A 1 88 ? -1.705 12.009 13.786 1.00 78.06 88 ASN A N 1
ATOM 691 C CA . ASN A 1 88 ? -1.355 13.405 13.528 1.00 78.06 88 ASN A CA 1
ATOM 692 C C . ASN A 1 88 ? -0.835 14.034 14.837 1.00 78.06 88 ASN A C 1
ATOM 694 O O . ASN A 1 88 ? -1.609 14.391 15.727 1.00 78.06 88 ASN A O 1
ATOM 698 N N . ASN A 1 89 ? 0.488 14.063 14.997 1.00 78.88 89 ASN A N 1
ATOM 699 C CA . ASN A 1 89 ? 1.186 14.600 16.164 1.00 78.88 89 ASN A CA 1
ATOM 700 C C . ASN A 1 89 ? 2.469 15.335 15.731 1.00 78.88 89 ASN A C 1
ATOM 702 O O . ASN A 1 89 ? 2.892 15.216 14.584 1.00 78.88 89 ASN A O 1
ATOM 706 N N . ASP A 1 90 ? 3.130 16.039 16.655 1.00 81.31 90 ASP A N 1
ATOM 707 C CA . ASP A 1 90 ? 4.341 16.827 16.361 1.00 81.31 90 ASP A CA 1
ATOM 708 C C . ASP A 1 90 ? 5.493 16.018 15.732 1.00 81.31 90 ASP A C 1
ATOM 710 O O . ASP A 1 90 ? 6.318 16.591 15.021 1.00 81.31 90 ASP A O 1
ATOM 714 N N . ASN A 1 91 ? 5.570 14.705 15.981 1.00 79.44 91 ASN A N 1
ATOM 715 C CA . ASN A 1 91 ? 6.607 13.841 15.406 1.00 79.44 91 ASN A CA 1
ATOM 716 C C . ASN A 1 91 ? 6.289 13.417 13.967 1.00 79.44 91 ASN A C 1
ATOM 718 O O . ASN A 1 91 ? 7.215 13.142 13.207 1.00 79.44 91 ASN A O 1
ATOM 722 N N . ASN A 1 92 ? 5.001 13.360 13.623 1.00 78.88 92 ASN A N 1
ATOM 723 C CA . ASN A 1 92 ? 4.500 12.908 12.328 1.00 78.88 92 ASN A CA 1
ATOM 724 C C . ASN A 1 92 ? 4.110 14.077 11.404 1.00 78.88 92 ASN A C 1
ATOM 726 O O . ASN A 1 92 ? 3.921 13.904 10.200 1.00 78.88 92 ASN A O 1
ATOM 730 N N . MET A 1 93 ? 3.986 15.285 11.949 1.00 75.06 93 MET A N 1
ATOM 731 C CA . MET A 1 93 ? 3.635 16.473 11.184 1.00 75.06 93 MET A CA 1
ATOM 732 C C . MET A 1 93 ? 4.692 16.768 10.107 1.00 75.06 93 MET A C 1
ATOM 734 O O . MET A 1 93 ? 5.893 16.705 10.369 1.00 75.06 93 MET A O 1
ATOM 738 N N . ASN A 1 94 ? 4.244 17.141 8.901 1.00 74.12 94 ASN A N 1
ATOM 739 C CA . ASN A 1 94 ? 5.095 17.396 7.724 1.00 74.12 94 ASN A CA 1
ATOM 740 C C . ASN A 1 94 ? 5.924 16.184 7.248 1.00 74.12 94 ASN A C 1
ATOM 742 O O . ASN A 1 94 ? 6.898 16.348 6.507 1.00 74.12 94 ASN A O 1
ATOM 746 N N . GLY A 1 95 ? 5.573 14.979 7.697 1.00 78.25 95 GLY A N 1
ATOM 747 C CA . GLY A 1 95 ? 6.176 13.735 7.242 1.00 78.25 95 GLY A CA 1
ATOM 748 C C . GLY A 1 95 ? 5.415 13.109 6.075 1.00 78.25 95 GLY A C 1
ATOM 749 O O . GLY A 1 95 ? 4.233 13.375 5.847 1.00 78.25 95 GLY A O 1
ATOM 750 N N . ILE A 1 96 ? 6.111 12.241 5.343 1.00 82.56 96 ILE A N 1
ATOM 751 C CA . ILE A 1 96 ? 5.493 11.270 4.441 1.00 82.56 96 ILE A CA 1
ATOM 752 C C . ILE A 1 96 ? 5.866 9.901 4.984 1.00 82.56 96 ILE A C 1
ATOM 754 O O . ILE A 1 96 ? 7.055 9.594 5.092 1.00 82.56 96 ILE A O 1
ATOM 758 N N . TYR A 1 97 ? 4.860 9.104 5.328 1.00 88.69 97 TYR A N 1
ATOM 759 C CA . TYR A 1 97 ? 5.068 7.783 5.910 1.00 88.69 97 TYR A CA 1
ATOM 760 C C . TYR A 1 97 ? 4.328 6.728 5.122 1.00 88.69 97 TYR A C 1
ATOM 762 O O . TYR A 1 97 ? 3.152 6.869 4.778 1.00 88.69 97 TYR A O 1
ATOM 770 N N . THR A 1 98 ? 5.035 5.642 4.880 1.00 90.56 98 THR A N 1
ATOM 771 C CA . THR A 1 98 ? 4.604 4.528 4.063 1.00 90.56 98 THR A CA 1
ATOM 772 C C . THR A 1 98 ? 4.356 3.297 4.933 1.00 90.56 98 THR A C 1
ATOM 774 O O . THR A 1 98 ? 5.156 2.942 5.794 1.00 90.56 98 THR A O 1
ATOM 777 N N . LEU A 1 99 ? 3.227 2.641 4.691 1.00 92.12 99 LEU A N 1
ATOM 778 C CA . LEU A 1 99 ? 2.895 1.326 5.216 1.00 92.12 99 LEU A CA 1
ATOM 779 C C . LEU A 1 99 ? 2.842 0.351 4.034 1.00 92.12 99 LEU A C 1
ATOM 781 O O . LEU A 1 99 ? 2.002 0.505 3.143 1.00 92.12 99 LEU A O 1
ATOM 785 N N . LEU A 1 100 ? 3.755 -0.622 4.013 1.00 92.50 100 LEU A N 1
ATOM 786 C CA . LEU A 1 100 ? 3.901 -1.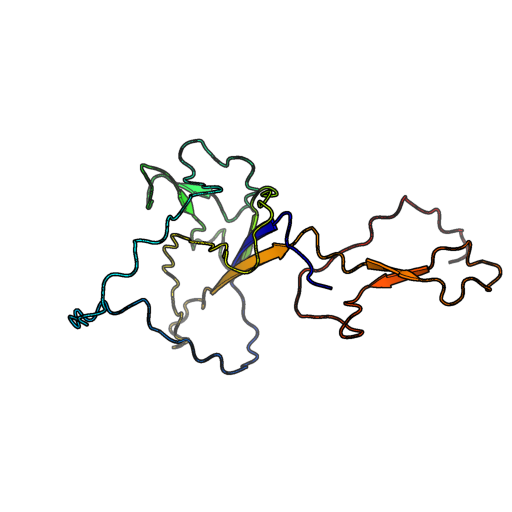590 2.920 1.00 92.50 100 LEU A CA 1
ATOM 787 C C . LEU A 1 100 ? 3.497 -2.981 3.372 1.00 92.50 100 LEU A C 1
ATOM 789 O O . LEU A 1 100 ? 4.013 -3.476 4.373 1.00 92.50 100 LEU A O 1
ATOM 793 N N . SER A 1 101 ? 2.644 -3.642 2.597 1.00 92.81 101 SER A N 1
ATOM 794 C CA . SER A 1 101 ? 2.363 -5.057 2.816 1.00 92.81 101 SER A CA 1
ATOM 795 C C . SER A 1 101 ? 3.566 -5.928 2.429 1.00 92.81 101 SER A C 1
ATOM 797 O O . SER A 1 101 ? 4.386 -5.528 1.592 1.00 92.81 101 SER A O 1
ATOM 799 N N . PRO A 1 102 ? 3.646 -7.168 2.939 1.00 91.06 102 PRO A N 1
ATOM 800 C CA . PRO A 1 102 ? 4.433 -8.193 2.265 1.00 91.06 102 PRO A CA 1
ATOM 801 C C . PRO A 1 102 ? 3.911 -8.409 0.832 1.00 91.06 102 PRO A C 1
ATOM 803 O O . PRO A 1 102 ? 2.806 -7.984 0.480 1.00 91.06 102 PRO A O 1
ATOM 806 N N . ALA A 1 103 ? 4.695 -9.092 -0.004 1.00 88.00 103 ALA A N 1
ATOM 807 C CA . ALA A 1 103 ? 4.207 -9.555 -1.299 1.00 88.00 103 ALA A CA 1
ATOM 808 C C . ALA A 1 103 ? 3.076 -10.575 -1.089 1.00 88.00 103 ALA A C 1
ATOM 810 O O . ALA A 1 103 ? 3.260 -11.575 -0.392 1.00 88.00 103 ALA A O 1
ATOM 811 N N . ILE A 1 104 ? 1.918 -10.311 -1.692 1.00 86.75 104 ILE A N 1
ATOM 812 C CA . ILE A 1 104 ? 0.734 -11.166 -1.606 1.00 86.75 104 ILE A CA 1
ATOM 813 C C . ILE A 1 104 ? 0.565 -11.870 -2.944 1.00 86.75 104 ILE A C 1
ATOM 815 O O . ILE A 1 104 ? 0.367 -11.217 -3.971 1.00 86.75 104 ILE A O 1
ATOM 819 N N . ASP A 1 105 ? 0.618 -13.199 -2.926 1.00 84.88 105 ASP A N 1
ATOM 820 C CA . ASP A 1 105 ? 0.360 -14.018 -4.106 1.00 84.88 105 ASP A CA 1
ATOM 821 C C . ASP A 1 105 ? -1.143 -14.112 -4.372 1.00 84.88 105 ASP A C 1
ATOM 823 O O . ASP A 1 105 ? -1.935 -14.474 -3.500 1.00 84.88 105 ASP A O 1
ATOM 827 N N . LEU A 1 106 ? -1.533 -13.796 -5.604 1.00 83.56 106 LEU A N 1
ATOM 828 C CA . LEU A 1 106 ? -2.909 -13.866 -6.070 1.00 83.56 106 LEU A CA 1
ATOM 829 C C . LEU A 1 106 ? -3.102 -15.111 -6.947 1.00 83.56 106 LEU A C 1
ATOM 831 O O . LEU A 1 106 ? -2.222 -15.465 -7.740 1.00 83.56 106 LEU A O 1
ATOM 835 N N . PRO A 1 107 ? -4.254 -15.796 -6.841 1.00 83.06 107 PRO A N 1
ATOM 836 C CA . PRO A 1 107 ? -4.567 -16.896 -7.733 1.00 83.06 107 PRO A CA 1
ATOM 837 C C . PRO A 1 107 ? -4.775 -16.384 -9.160 1.00 83.06 107 PRO A C 1
ATOM 839 O O . PRO A 1 107 ? -5.181 -15.245 -9.393 1.00 83.06 107 PRO A O 1
ATOM 842 N N . ILE A 1 108 ? -4.546 -17.270 -10.126 1.00 79.06 108 ILE A N 1
ATOM 843 C CA . ILE A 1 108 ? -4.991 -17.036 -11.499 1.00 79.06 108 ILE A CA 1
ATOM 844 C C . ILE A 1 108 ? -6.516 -17.115 -11.499 1.00 79.06 108 ILE A C 1
ATOM 846 O O . ILE A 1 108 ? -7.070 -18.081 -10.977 1.00 79.06 108 ILE A O 1
ATOM 850 N N . ILE A 1 109 ? -7.155 -16.108 -12.089 1.00 79.19 109 ILE A N 1
ATOM 851 C CA . ILE A 1 109 ? -8.608 -16.023 -12.221 1.00 79.19 109 ILE A CA 1
ATOM 852 C C . ILE A 1 109 ? -9.030 -16.132 -13.688 1.00 79.19 109 ILE A C 1
ATOM 854 O O . ILE A 1 109 ? -8.294 -15.709 -14.587 1.00 79.19 109 ILE A O 1
ATOM 858 N N . ASP A 1 110 ? -10.211 -16.695 -13.924 1.00 82.31 110 ASP A N 1
ATOM 859 C CA . ASP A 1 110 ? -10.812 -16.831 -15.251 1.00 82.31 110 ASP A CA 1
ATOM 860 C C . ASP A 1 110 ? -11.465 -15.520 -15.737 1.00 82.31 110 ASP A C 1
ATOM 862 O O . ASP A 1 110 ? -11.666 -14.566 -14.988 1.00 82.31 110 ASP A O 1
ATOM 866 N N . GLU A 1 111 ? -11.867 -15.469 -17.013 1.00 80.06 111 GLU A N 1
ATOM 867 C CA . GLU A 1 111 ? -12.461 -14.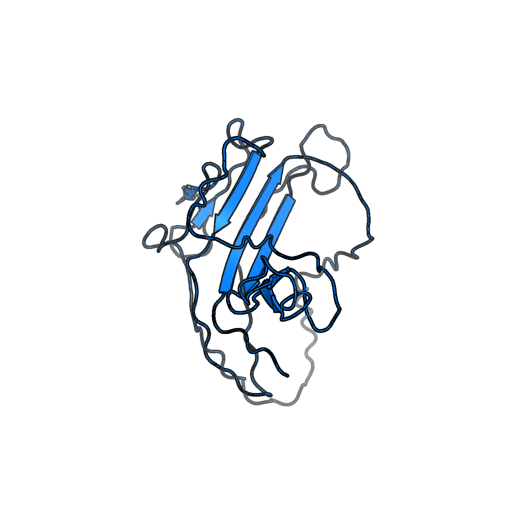277 -17.657 1.00 80.06 111 GLU A CA 1
ATOM 868 C C . GLU A 1 111 ? -13.744 -13.742 -16.989 1.00 80.06 111 GLU A C 1
ATOM 870 O O . GLU A 1 111 ? -14.123 -12.592 -17.205 1.00 80.06 111 GLU A O 1
ATOM 875 N N . ASN A 1 112 ? -14.421 -14.573 -16.192 1.00 82.06 112 ASN A N 1
ATOM 876 C CA . ASN A 1 112 ? -15.670 -14.236 -15.503 1.00 82.06 112 ASN A CA 1
ATOM 877 C C . ASN A 1 112 ? -15.488 -14.040 -13.990 1.00 82.06 112 ASN A C 1
ATOM 879 O O . ASN A 1 112 ? -16.475 -13.882 -13.265 1.00 82.06 112 ASN A O 1
ATOM 883 N N . GLU A 1 113 ? -14.247 -14.067 -13.514 1.00 78.62 113 GLU A N 1
ATOM 884 C CA . GLU A 1 113 ? -13.889 -13.896 -12.114 1.00 78.62 113 GLU A CA 1
ATOM 885 C C . GLU A 1 113 ? -13.282 -12.510 -11.879 1.00 78.62 113 GLU A C 1
ATOM 887 O O . GLU A 1 113 ? -12.703 -11.885 -12.766 1.00 78.62 113 GLU A O 1
ATOM 892 N N . THR A 1 114 ? -13.439 -11.998 -10.660 1.00 81.38 114 THR A N 1
ATOM 893 C CA . THR A 1 114 ? -12.937 -10.676 -10.276 1.00 81.38 114 THR A CA 1
ATOM 894 C C . THR A 1 114 ? -12.339 -10.737 -8.884 1.00 81.38 114 THR A C 1
ATOM 896 O O . THR A 1 114 ? -13.009 -11.182 -7.952 1.00 81.38 114 THR A O 1
ATOM 899 N N . ILE A 1 115 ? -11.125 -10.215 -8.724 1.00 82.62 115 ILE A N 1
ATOM 900 C CA . ILE A 1 115 ? -10.530 -9.966 -7.409 1.00 82.62 115 ILE A CA 1
ATOM 901 C C . ILE A 1 115 ? -10.919 -8.554 -6.973 1.00 82.62 115 ILE A C 1
ATOM 903 O O . ILE A 1 115 ? -10.810 -7.603 -7.744 1.00 82.62 115 ILE A O 1
ATOM 907 N N . SER A 1 116 ? -11.397 -8.425 -5.737 1.00 84.88 116 SER A N 1
ATOM 908 C CA . SER A 1 116 ? -11.715 -7.138 -5.116 1.00 84.88 116 SER A CA 1
ATOM 909 C C . SER A 1 116 ? -10.847 -6.936 -3.883 1.00 84.88 116 SER A C 1
ATOM 911 O O . SER A 1 116 ? -10.719 -7.841 -3.063 1.00 84.88 116 SER A O 1
ATOM 913 N N . PHE A 1 117 ? -10.298 -5.734 -3.733 1.00 83.75 117 PHE A N 1
ATOM 914 C CA . PHE A 1 117 ? -9.559 -5.317 -2.545 1.00 83.75 117 PHE A CA 1
ATOM 915 C C . PHE A 1 117 ? -10.485 -4.475 -1.668 1.00 83.75 117 PHE A C 1
ATOM 917 O O . PHE A 1 117 ? -11.153 -3.570 -2.167 1.00 83.75 117 PHE A O 1
ATOM 924 N N . THR A 1 118 ? -10.566 -4.794 -0.377 1.00 86.81 118 THR A N 1
ATOM 925 C CA . THR A 1 118 ? -11.431 -4.093 0.583 1.00 86.81 118 THR A CA 1
ATOM 926 C C . THR A 1 118 ? -10.600 -3.649 1.774 1.00 86.81 118 THR A C 1
ATOM 928 O O . THR A 1 118 ? -9.810 -4.432 2.292 1.00 86.81 118 THR A O 1
ATOM 931 N N . PHE A 1 119 ? -10.803 -2.409 2.215 1.00 87.50 119 PHE A N 1
ATOM 932 C CA . PHE A 1 119 ? -10.057 -1.804 3.314 1.00 87.50 119 PHE A CA 1
ATOM 933 C C . PHE A 1 119 ? -11.010 -1.200 4.339 1.00 87.50 119 PHE A C 1
ATOM 935 O O . PHE A 1 119 ? -12.028 -0.607 3.975 1.00 87.50 119 PHE A O 1
ATOM 942 N N . TRP A 1 120 ? -10.639 -1.303 5.612 1.00 91.44 120 TRP A N 1
ATOM 943 C CA . TRP A 1 120 ? -11.237 -0.521 6.687 1.00 91.44 120 TRP A CA 1
ATOM 944 C C . TRP A 1 120 ? -10.292 0.615 7.045 1.00 91.44 120 TRP A C 1
ATOM 946 O O . TRP A 1 120 ? -9.199 0.382 7.547 1.00 91.44 120 TRP A O 1
ATOM 956 N N . ILE A 1 121 ? -10.711 1.844 6.752 1.00 88.81 121 ILE A N 1
ATOM 957 C CA . ILE A 1 121 ? -9.907 3.047 6.965 1.00 88.81 121 ILE A CA 1
ATOM 958 C C . ILE A 1 121 ? -10.723 4.009 7.809 1.00 88.81 121 ILE A C 1
ATOM 960 O O . ILE A 1 121 ? -11.834 4.392 7.438 1.00 88.81 121 ILE A O 1
ATOM 964 N N . TYR A 1 122 ? -10.148 4.421 8.931 1.00 86.44 122 TYR A N 1
ATOM 965 C CA . TYR A 1 122 ? -10.659 5.526 9.723 1.00 86.44 122 TYR A CA 1
ATOM 966 C C . TYR A 1 122 ? -9.751 6.739 9.516 1.00 86.44 122 TYR A C 1
ATOM 968 O O . TYR A 1 122 ? -8.689 6.842 10.123 1.00 86.44 122 TYR A O 1
ATOM 976 N N . ALA A 1 123 ? -10.161 7.637 8.621 1.00 82.00 123 ALA A N 1
ATOM 977 C CA . ALA A 1 123 ? -9.418 8.846 8.287 1.00 82.00 123 ALA A CA 1
ATOM 978 C C . ALA A 1 123 ? -10.080 10.061 8.950 1.00 82.00 123 ALA A C 1
ATOM 980 O O . ALA A 1 123 ? -11.122 10.533 8.497 1.00 82.00 123 ALA A O 1
ATOM 981 N N . ASN A 1 124 ? -9.475 10.551 10.031 1.00 77.62 124 ASN A N 1
ATOM 982 C CA . ASN A 1 124 ? -9.840 11.816 10.662 1.00 77.62 124 ASN A CA 1
ATOM 983 C C . ASN A 1 124 ? -8.791 12.871 10.290 1.00 77.62 124 ASN A C 1
ATOM 985 O O . ASN A 1 124 ? -7.867 13.113 11.062 1.00 77.62 124 ASN A O 1
ATOM 989 N N . LEU A 1 125 ? -8.911 13.409 9.077 1.00 73.94 125 LEU A N 1
ATOM 990 C CA . LEU A 1 125 ? -7.979 14.373 8.489 1.00 73.94 125 LEU A CA 1
ATOM 991 C C . LEU A 1 125 ? -8.506 15.802 8.741 1.00 73.94 125 LEU A C 1
ATOM 993 O O . LEU A 1 125 ? -9.593 16.119 8.243 1.00 73.94 125 LEU A O 1
ATOM 997 N N . PRO A 1 126 ? -7.817 16.641 9.540 1.00 66.06 126 PRO A N 1
ATOM 998 C CA . PRO A 1 126 ? -8.125 18.067 9.685 1.00 66.06 126 PRO A CA 1
ATOM 999 C C . PRO A 1 126 ? -8.013 18.820 8.344 1.00 66.06 126 PRO A C 1
ATOM 1001 O O . PRO A 1 126 ? -7.303 18.369 7.453 1.00 66.06 126 PRO A O 1
ATOM 1004 N N . ASP A 1 127 ? -8.761 19.923 8.203 1.00 65.38 127 ASP A N 1
ATOM 1005 C CA . ASP A 1 127 ? -8.815 20.830 7.030 1.00 65.38 127 ASP A CA 1
ATOM 1006 C C . ASP A 1 127 ? -8.849 20.151 5.640 1.00 65.38 127 ASP A C 1
ATOM 1008 O O . ASP A 1 127 ? -8.369 20.668 4.639 1.00 65.38 127 ASP A O 1
ATOM 1012 N N . ALA A 1 128 ? -9.487 18.982 5.509 1.00 58.12 128 ALA A N 1
ATOM 1013 C CA . ALA A 1 128 ? -9.607 18.306 4.209 1.00 58.12 128 ALA A CA 1
ATOM 1014 C C . ALA A 1 128 ? -10.346 19.142 3.132 1.00 58.12 128 ALA A C 1
ATOM 1016 O O . ALA A 1 128 ? -10.370 18.776 1.953 1.00 58.12 128 ALA A O 1
ATOM 1017 N N . ASN A 1 129 ? -11.023 20.223 3.534 1.00 64.25 129 ASN A N 1
ATOM 1018 C CA . ASN A 1 129 ? -11.764 21.144 2.677 1.00 64.25 129 ASN A CA 1
ATOM 1019 C C . ASN A 1 129 ? -10.982 22.410 2.286 1.00 64.25 129 ASN A C 1
ATOM 1021 O O . ASN A 1 129 ? -11.506 23.162 1.455 1.00 64.25 129 ASN A O 1
ATOM 1025 N N . GLY A 1 130 ? -9.777 22.626 2.824 1.00 61.72 130 GLY A N 1
ATOM 1026 C CA . GLY A 1 130 ? -8.894 23.744 2.495 1.00 61.72 130 GLY A CA 1
ATOM 1027 C C . GLY A 1 130 ? -9.517 25.108 2.789 1.00 61.72 130 GLY A C 1
ATOM 1028 O O . GLY A 1 130 ? -9.454 26.012 1.945 1.00 61.72 130 GLY A O 1
ATOM 1029 N N . ASP A 1 131 ? -10.201 25.249 3.928 1.00 75.12 131 ASP A N 1
ATOM 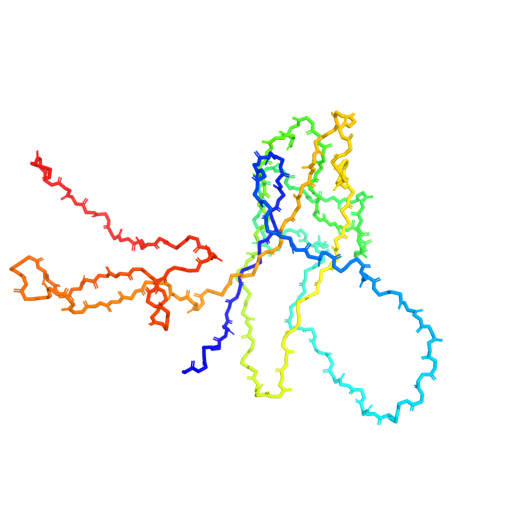1030 C CA . ASP A 1 131 ? -10.835 26.511 4.321 1.00 75.12 131 ASP A CA 1
ATOM 1031 C C . ASP A 1 131 ? -9.881 27.501 5.006 1.00 75.12 131 ASP A C 1
ATOM 1033 O O . ASP A 1 131 ? -10.243 28.674 5.176 1.00 75.12 131 ASP A O 1
ATOM 1037 N N . GLY A 1 132 ? -8.631 27.085 5.240 1.00 65.50 132 GLY A N 1
ATOM 1038 C CA . GLY A 1 132 ? -7.548 27.960 5.671 1.00 65.50 132 GLY A CA 1
ATOM 1039 C C . GLY A 1 132 ? -7.671 28.340 7.140 1.00 65.50 132 GLY A C 1
ATOM 1040 O O . GLY A 1 132 ? -7.404 29.489 7.501 1.00 65.50 132 GLY A O 1
ATOM 1041 N N . ASP A 1 133 ? -8.091 27.387 7.971 1.00 71.25 133 ASP A N 1
ATOM 1042 C CA . ASP A 1 133 ? -8.210 27.521 9.424 1.00 71.25 133 ASP A CA 1
ATOM 1043 C C . ASP A 1 133 ? -6.884 27.298 10.184 1.00 71.25 133 ASP A C 1
ATOM 1045 O O . ASP A 1 133 ? -6.874 27.203 11.414 1.00 71.25 133 ASP A O 1
ATOM 1049 N N . ASP A 1 134 ? -5.769 27.306 9.447 1.00 61.50 134 ASP A N 1
ATOM 1050 C CA . ASP A 1 134 ? -4.393 27.084 9.898 1.00 61.50 134 ASP A CA 1
ATOM 1051 C C . ASP A 1 134 ? -4.089 25.642 10.375 1.00 61.50 134 ASP A C 1
ATOM 1053 O O . ASP A 1 134 ? -3.040 25.416 10.990 1.00 61.50 134 ASP A O 1
ATOM 1057 N N . TYR A 1 135 ? -4.934 24.649 10.060 1.00 62.44 135 TYR A N 1
ATOM 1058 C CA . TYR A 1 135 ? -4.546 23.232 10.098 1.00 62.44 135 TYR A CA 1
ATOM 1059 C C . TYR A 1 135 ? -3.953 22.772 8.753 1.00 62.44 135 TYR A C 1
ATOM 1061 O O . TYR A 1 135 ? -4.109 23.418 7.722 1.00 62.44 135 TYR A O 1
ATOM 1069 N N . LEU A 1 136 ? -3.173 21.685 8.769 1.00 60.09 136 LEU A N 1
ATOM 1070 C CA . LEU A 1 136 ? -2.634 21.092 7.543 1.00 60.09 136 LEU A CA 1
ATOM 1071 C C . LEU A 1 136 ? -3.708 20.246 6.862 1.00 60.09 136 LEU A C 1
ATOM 1073 O O . LEU A 1 136 ? -4.322 19.406 7.518 1.00 60.09 136 LEU A O 1
ATOM 1077 N N . ASP A 1 137 ? -3.835 20.401 5.545 1.00 68.94 137 ASP A N 1
ATOM 1078 C CA . ASP A 1 137 ? -4.557 19.455 4.702 1.00 68.94 137 ASP A CA 1
ATOM 1079 C C . ASP A 1 137 ? -3.813 18.104 4.716 1.00 68.94 137 ASP A C 1
ATOM 1081 O O . ASP A 1 137 ? -2.846 17.893 3.971 1.00 68.94 137 ASP A O 1
ATOM 1085 N N . ASP A 1 138 ? -4.232 17.185 5.583 1.00 68.19 138 ASP A N 1
ATOM 1086 C CA . ASP A 1 138 ? -3.694 15.826 5.590 1.00 68.19 138 ASP A CA 1
ATOM 1087 C C . ASP A 1 138 ? -4.309 15.016 4.432 1.00 68.19 138 ASP A C 1
ATOM 1089 O O . ASP A 1 138 ? -5.521 15.043 4.201 1.00 68.19 138 ASP A O 1
ATOM 1093 N N . TYR A 1 139 ? -3.493 14.225 3.727 1.00 75.38 139 TYR A N 1
ATOM 1094 C CA . TYR A 1 139 ? -3.961 13.320 2.669 1.00 75.38 139 TYR A CA 1
ATOM 1095 C C . TYR A 1 139 ? -3.449 11.899 2.885 1.00 75.38 139 TYR A C 1
ATOM 1097 O O . TYR A 1 139 ? -2.333 11.686 3.354 1.00 75.38 139 TYR A O 1
ATOM 1105 N N . TYR A 1 140 ? -4.233 10.909 2.460 1.00 79.88 140 TYR A N 1
ATOM 1106 C CA . TYR A 1 140 ? -3.755 9.538 2.301 1.00 79.88 140 TYR A CA 1
ATOM 1107 C C . TYR A 1 140 ? -3.953 9.073 0.861 1.00 79.88 140 TYR A C 1
ATOM 1109 O O . TYR A 1 140 ? -4.868 9.513 0.163 1.00 79.88 140 TYR A O 1
ATOM 1117 N N . SER A 1 141 ? -3.107 8.149 0.422 1.00 83.31 141 SER A N 1
ATOM 1118 C CA . SER A 1 141 ? -3.264 7.456 -0.852 1.00 83.31 141 SER A CA 1
ATOM 1119 C C . SER A 1 141 ? -3.069 5.963 -0.661 1.00 83.31 141 SER A C 1
ATOM 1121 O O . SER A 1 141 ? -2.205 5.542 0.108 1.00 83.31 141 SER A O 1
ATOM 1123 N N . ILE A 1 142 ? -3.857 5.176 -1.388 1.00 83.69 142 ILE A N 1
ATOM 1124 C CA . ILE A 1 142 ? -3.669 3.734 -1.499 1.00 83.69 142 ILE A CA 1
ATOM 1125 C C . ILE A 1 142 ? -3.218 3.427 -2.911 1.00 83.69 142 ILE A C 1
ATOM 1127 O O . ILE A 1 142 ? -3.851 3.850 -3.876 1.00 83.69 142 ILE A O 1
ATOM 1131 N N . SER A 1 143 ? -2.143 2.660 -3.015 1.00 83.50 143 SER A N 1
ATOM 1132 C CA . SER A 1 143 ? -1.620 2.170 -4.279 1.00 83.50 143 SER A CA 1
ATOM 1133 C C . SER A 1 143 ? -1.465 0.659 -4.228 1.00 83.50 143 SER A C 1
ATOM 1135 O O . SER A 1 143 ? -1.055 0.100 -3.214 1.00 83.50 143 SER A O 1
ATOM 1137 N N . LEU A 1 144 ? -1.765 0.004 -5.346 1.00 81.94 144 LEU A N 1
ATOM 1138 C CA . LEU A 1 144 ? -1.528 -1.419 -5.540 1.00 81.94 144 LEU A CA 1
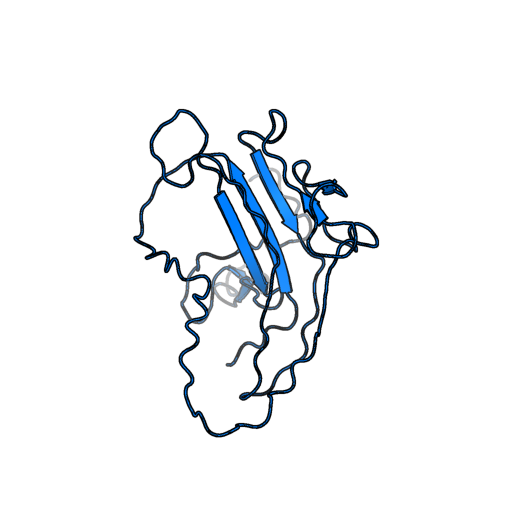ATOM 1139 C C . LEU A 1 144 ? -0.458 -1.589 -6.617 1.00 81.94 144 LEU A C 1
ATOM 1141 O O . LEU A 1 144 ? -0.620 -1.097 -7.733 1.00 81.94 144 LEU A O 1
ATOM 1145 N N . LEU A 1 145 ? 0.631 -2.265 -6.275 1.00 80.44 145 LEU A N 1
ATOM 1146 C CA . LEU A 1 145 ? 1.742 -2.545 -7.175 1.00 80.44 145 LEU A CA 1
ATOM 1147 C C . LEU A 1 145 ? 1.667 -3.993 -7.649 1.00 80.44 145 LEU A C 1
ATOM 1149 O O . LEU A 1 145 ? 1.758 -4.891 -6.823 1.00 80.44 145 LEU A O 1
ATOM 1153 N N . ASP A 1 146 ? 1.563 -4.222 -8.958 1.00 79.62 146 ASP A N 1
ATOM 1154 C CA . ASP A 1 146 ? 1.774 -5.542 -9.564 1.00 79.62 146 ASP A CA 1
ATOM 1155 C C . ASP A 1 146 ? 3.275 -5.806 -9.729 1.00 79.62 146 ASP A C 1
ATOM 1157 O O . ASP A 1 146 ? 3.942 -5.170 -10.545 1.00 79.62 146 ASP A O 1
ATOM 1161 N N . LEU A 1 147 ? 3.808 -6.768 -8.974 1.00 72.19 147 LEU A N 1
ATOM 1162 C CA . LEU A 1 147 ? 5.223 -7.145 -9.045 1.00 72.19 147 LEU A CA 1
ATOM 1163 C C . LEU A 1 147 ? 5.581 -7.860 -10.357 1.00 72.19 147 LEU A C 1
ATOM 1165 O O . LEU A 1 147 ? 6.754 -7.936 -10.719 1.00 72.19 147 LEU A O 1
ATOM 1169 N N . GLY A 1 148 ? 4.587 -8.398 -11.069 1.00 70.56 148 GLY A N 1
ATOM 1170 C CA . GLY A 1 148 ? 4.767 -8.999 -12.388 1.00 70.56 148 GLY A CA 1
ATOM 1171 C C . GLY A 1 148 ? 4.848 -7.976 -13.523 1.00 70.56 148 GLY A C 1
ATOM 1172 O O . GLY A 1 148 ? 5.303 -8.317 -14.618 1.00 70.56 148 GLY A O 1
ATOM 1173 N N . ALA A 1 149 ? 4.441 -6.727 -13.280 1.00 74.44 149 ALA A N 1
ATOM 1174 C CA . ALA A 1 149 ? 4.477 -5.650 -14.259 1.00 74.44 149 ALA A CA 1
ATOM 1175 C C . ALA A 1 149 ? 5.875 -5.013 -14.317 1.00 74.44 149 ALA A C 1
ATOM 1177 O O . ALA A 1 149 ? 6.112 -3.913 -13.816 1.00 74.44 149 ALA A O 1
ATOM 1178 N N . LEU A 1 150 ? 6.818 -5.726 -14.937 1.00 72.88 150 LEU A N 1
ATOM 1179 C CA . LEU A 1 150 ? 8.172 -5.231 -15.177 1.00 72.88 150 LEU A CA 1
ATOM 1180 C C . LEU A 1 150 ? 8.148 -4.058 -16.162 1.00 72.88 150 LEU A C 1
ATOM 1182 O O . LEU A 1 150 ? 7.663 -4.203 -17.282 1.00 72.88 150 LEU A O 1
ATOM 1186 N N . ALA A 1 151 ? 8.705 -2.922 -15.742 1.00 80.00 151 ALA A N 1
ATOM 1187 C CA . ALA A 1 151 ? 8.943 -1.772 -16.611 1.00 80.00 151 ALA A CA 1
ATOM 1188 C C . ALA A 1 151 ? 10.261 -1.893 -17.388 1.00 80.00 151 ALA A C 1
ATOM 1190 O O . ALA A 1 151 ? 10.498 -1.108 -18.296 1.00 80.00 151 ALA A O 1
ATOM 1191 N N . TRP A 1 152 ? 11.144 -2.820 -17.006 1.00 84.50 152 TRP A N 1
ATOM 1192 C CA . TRP A 1 152 ? 12.457 -3.003 -17.619 1.00 84.50 152 TRP A CA 1
ATOM 1193 C C . TRP A 1 152 ? 12.430 -4.101 -18.675 1.00 84.50 152 TRP A C 1
ATOM 1195 O O . TRP A 1 152 ? 12.081 -5.248 -18.391 1.00 84.50 152 TRP A O 1
ATOM 1205 N N . HIS A 1 153 ? 12.875 -3.748 -19.877 1.00 83.00 153 HIS A N 1
ATOM 1206 C CA . HIS A 1 153 ? 12.861 -4.616 -21.045 1.00 83.00 153 HIS A CA 1
ATOM 1207 C C . HIS A 1 153 ? 14.275 -4.762 -21.617 1.00 83.00 153 HIS A C 1
ATOM 1209 O O . HIS A 1 153 ? 14.972 -3.755 -21.794 1.00 83.00 153 HIS A O 1
ATOM 1215 N N . PRO A 1 154 ? 14.716 -5.990 -21.945 1.00 83.69 154 PRO A N 1
ATOM 1216 C CA . PRO A 1 154 ? 15.895 -6.171 -22.774 1.00 83.69 154 PRO A CA 1
ATOM 1217 C C . PRO A 1 154 ? 15.585 -5.712 -24.204 1.00 83.69 154 PRO A C 1
ATOM 1219 O O . PRO A 1 154 ? 14.484 -5.908 -24.717 1.00 83.69 154 PRO A O 1
ATOM 1222 N N . THR A 1 155 ? 16.563 -5.123 -24.874 1.00 77.44 155 THR A N 1
ATOM 1223 C CA . THR A 1 155 ? 16.477 -4.729 -26.279 1.00 77.44 155 THR A CA 1
ATOM 1224 C C . THR A 1 155 ? 17.776 -5.050 -26.991 1.00 77.44 155 THR A C 1
ATOM 1226 O O . THR A 1 155 ? 18.841 -5.053 -26.379 1.00 77.44 155 THR A O 1
ATOM 1229 N N . ASN A 1 156 ? 17.666 -5.301 -28.295 1.00 80.00 156 ASN A N 1
ATOM 1230 C CA . ASN A 1 156 ? 18.812 -5.477 -29.177 1.00 80.00 156 ASN A CA 1
ATOM 1231 C C . ASN A 1 156 ? 19.216 -4.190 -29.915 1.00 80.00 156 ASN A C 1
ATOM 1233 O O . ASN A 1 156 ? 20.010 -4.212 -30.860 1.00 80.00 156 ASN A O 1
ATOM 1237 N N . PHE A 1 157 ? 18.606 -3.063 -29.546 1.00 78.38 157 PHE A N 1
ATOM 1238 C CA . PHE A 1 157 ? 18.938 -1.764 -30.108 1.00 78.38 157 PHE A CA 1
ATOM 1239 C C . PHE A 1 157 ? 20.401 -1.418 -29.803 1.00 78.38 157 PHE A C 1
ATOM 1241 O O . PHE A 1 157 ? 20.776 -1.385 -28.639 1.00 78.38 157 PHE A O 1
ATOM 1248 N N . ASN A 1 158 ? 21.194 -1.114 -30.838 1.00 75.00 158 ASN A N 1
ATOM 1249 C CA . ASN A 1 158 ? 22.640 -0.847 -30.769 1.00 75.00 158 ASN A CA 1
ATOM 1250 C C . ASN A 1 158 ? 23.526 -2.022 -30.304 1.00 75.00 158 ASN A C 1
ATOM 1252 O O . ASN A 1 158 ? 24.675 -1.800 -29.926 1.00 75.00 158 ASN A O 1
ATOM 1256 N N . ASP A 1 159 ? 23.050 -3.268 -30.372 1.00 77.19 159 ASP A N 1
ATOM 1257 C CA . ASP A 1 159 ? 23.872 -4.457 -30.073 1.00 77.19 159 ASP A CA 1
ATOM 1258 C C . ASP A 1 159 ? 25.033 -4.672 -31.065 1.00 77.19 159 ASP A C 1
ATOM 1260 O O . ASP A 1 159 ? 25.895 -5.522 -30.858 1.00 77.19 159 ASP A O 1
ATOM 1264 N N . ASP A 1 160 ? 25.056 -3.927 -32.170 1.00 74.12 160 ASP A N 1
ATOM 1265 C CA . ASP A 1 160 ? 26.130 -3.914 -33.159 1.00 74.12 160 ASP A CA 1
ATOM 1266 C C . ASP A 1 160 ? 27.296 -2.977 -32.790 1.00 74.12 160 ASP A C 1
ATOM 1268 O O . ASP A 1 160 ? 28.324 -2.977 -33.477 1.00 74.12 160 ASP A O 1
ATOM 1272 N N . LEU A 1 161 ? 27.173 -2.188 -31.713 1.00 75.12 161 LEU A N 1
ATOM 1273 C CA . LEU A 1 161 ? 28.262 -1.343 -31.231 1.00 75.12 161 LEU A CA 1
ATOM 1274 C C . LEU A 1 161 ? 29.379 -2.189 -30.588 1.00 75.12 161 LEU A C 1
ATOM 1276 O O . LEU A 1 161 ? 29.084 -3.127 -29.853 1.00 75.12 161 LEU A O 1
ATOM 1280 N N . PRO A 1 162 ? 30.669 -1.836 -30.781 1.00 66.06 162 PRO A N 1
ATOM 1281 C CA . PRO A 1 162 ? 31.804 -2.642 -30.308 1.00 66.06 162 PRO A CA 1
ATOM 1282 C C . PRO A 1 162 ? 31.836 -2.909 -28.795 1.00 66.06 162 PRO A C 1
ATOM 1284 O O . PRO A 1 162 ? 32.512 -3.837 -28.365 1.00 66.06 162 PRO A O 1
ATOM 1287 N N . GLU A 1 163 ? 31.150 -2.076 -28.008 1.00 67.31 163 GLU A N 1
ATOM 1288 C CA . GLU A 1 163 ? 31.077 -2.147 -26.541 1.00 67.31 163 GLU A CA 1
ATOM 1289 C C . GLU A 1 163 ? 29.708 -2.631 -26.034 1.00 67.31 163 GLU A C 1
ATOM 1291 O O . GLU A 1 163 ? 29.532 -2.851 -24.837 1.00 67.31 163 GLU A O 1
ATOM 1296 N N . ALA A 1 164 ? 28.729 -2.809 -26.925 1.00 62.31 164 ALA A N 1
ATOM 1297 C CA . ALA A 1 164 ? 27.428 -3.352 -26.575 1.00 62.31 164 ALA A CA 1
ATOM 1298 C C . ALA A 1 164 ? 27.534 -4.880 -26.567 1.00 62.31 164 ALA A C 1
ATOM 1300 O O . ALA A 1 164 ? 27.206 -5.550 -27.541 1.00 62.31 164 ALA A O 1
ATOM 1301 N N . GLU A 1 165 ? 28.024 -5.457 -25.468 1.00 59.06 165 GLU A N 1
ATOM 1302 C CA . GLU A 1 165 ? 28.062 -6.914 -25.272 1.00 59.06 165 GLU A CA 1
ATOM 1303 C C . GLU A 1 165 ? 26.655 -7.507 -25.015 1.00 59.06 165 GLU A C 1
ATOM 1305 O O . GLU A 1 165 ? 26.417 -8.224 -24.047 1.00 59.06 165 GLU A O 1
ATOM 1310 N N . GLY A 1 166 ? 25.704 -7.213 -25.907 1.00 59.88 166 GLY A N 1
ATOM 1311 C CA . GLY A 1 166 ? 24.491 -8.003 -26.116 1.00 59.88 166 GLY A CA 1
ATOM 1312 C C . GLY A 1 166 ? 23.392 -7.903 -25.064 1.00 59.88 166 GLY A C 1
ATOM 1313 O O . GLY A 1 166 ? 22.617 -8.849 -24.932 1.00 59.88 166 GLY A O 1
ATOM 1314 N N . SER A 1 167 ? 23.285 -6.815 -24.300 1.00 68.19 167 SER A N 1
ATOM 1315 C CA . SER A 1 167 ? 22.096 -6.562 -23.472 1.00 68.19 167 SER A CA 1
ATOM 1316 C C . SER A 1 167 ? 21.935 -5.077 -23.190 1.00 68.19 167 SER A C 1
ATOM 1318 O O . SER A 1 167 ? 22.381 -4.567 -22.163 1.00 68.19 167 SER A O 1
ATOM 1320 N N . ASN A 1 168 ? 21.283 -4.377 -24.112 1.00 78.75 168 ASN A N 1
ATOM 1321 C CA . ASN A 1 168 ? 20.773 -3.049 -23.826 1.00 78.75 168 ASN A CA 1
ATOM 1322 C C . ASN A 1 168 ? 19.442 -3.180 -23.078 1.00 78.75 168 ASN A C 1
ATOM 1324 O O . ASN A 1 168 ? 18.650 -4.087 -23.335 1.00 78.75 168 ASN A O 1
ATOM 1328 N N . PHE A 1 169 ? 19.195 -2.276 -22.136 1.00 83.06 169 PHE A N 1
ATOM 1329 C CA . PHE A 1 169 ? 17.954 -2.242 -21.371 1.00 83.06 169 PHE A CA 1
ATOM 1330 C C . PHE A 1 169 ? 17.308 -0.879 -21.513 1.00 83.06 169 PHE A C 1
ATOM 1332 O O . PHE A 1 169 ? 17.986 0.148 -21.565 1.00 83.06 169 PHE A O 1
ATOM 1339 N N . TRP A 1 170 ? 15.986 -0.871 -21.539 1.00 83.81 170 TRP A N 1
ATOM 1340 C CA . TRP A 1 170 ? 15.208 0.351 -21.459 1.00 83.81 170 TRP A CA 1
ATOM 1341 C C . TRP A 1 170 ? 14.046 0.153 -20.497 1.00 83.81 170 TRP A C 1
ATOM 1343 O O . TRP A 1 170 ? 13.606 -0.974 -20.257 1.00 83.81 170 TRP A O 1
ATOM 1353 N N . ALA A 1 171 ? 13.599 1.264 -19.919 1.00 85.81 171 ALA A N 1
ATOM 1354 C CA . ALA A 1 171 ? 12.473 1.300 -19.008 1.00 85.81 171 ALA A CA 1
ATOM 1355 C C . ALA A 1 171 ? 11.280 1.990 -19.678 1.00 85.81 171 ALA A C 1
ATOM 1357 O O . ALA A 1 171 ? 11.448 3.036 -20.309 1.00 85.81 171 ALA A O 1
ATOM 1358 N N . GLY A 1 172 ? 10.090 1.422 -19.530 1.00 81.00 172 GLY A N 1
ATOM 1359 C CA . GLY A 1 172 ? 8.838 1.963 -20.048 1.00 81.00 172 GLY A CA 1
ATOM 1360 C C . GLY A 1 172 ? 7.879 0.848 -20.444 1.00 81.00 172 GLY A C 1
ATOM 1361 O O . GLY A 1 172 ? 8.284 -0.287 -20.633 1.00 81.00 172 GLY A O 1
ATOM 1362 N N . ASP A 1 173 ? 6.599 1.161 -20.567 1.00 79.81 173 ASP A N 1
ATOM 1363 C CA . ASP A 1 173 ? 5.600 0.199 -21.016 1.00 79.81 173 ASP A CA 1
ATOM 1364 C C . ASP A 1 173 ? 5.655 0.046 -22.551 1.00 79.81 173 ASP A C 1
ATOM 1366 O O . ASP A 1 173 ? 5.550 1.025 -23.299 1.00 79.81 173 ASP A O 1
ATOM 1370 N N . GLU A 1 174 ? 5.841 -1.194 -23.018 1.00 79.50 174 GLU A N 1
ATOM 1371 C CA . GLU A 1 174 ? 5.924 -1.570 -24.439 1.00 79.50 174 GLU A CA 1
ATOM 1372 C C . GLU A 1 174 ? 4.683 -1.225 -25.264 1.00 79.50 174 GLU A C 1
ATOM 1374 O O . GLU A 1 174 ? 4.814 -0.889 -26.442 1.00 79.50 174 GLU A O 1
ATOM 1379 N N . ASP A 1 175 ? 3.491 -1.288 -24.672 1.00 81.94 175 ASP A N 1
ATOM 1380 C CA . ASP A 1 175 ? 2.234 -1.108 -25.394 1.00 81.94 175 ASP A CA 1
ATOM 1381 C C . ASP A 1 175 ? 1.952 0.377 -25.681 1.00 81.94 175 ASP A C 1
ATOM 1383 O O . ASP A 1 175 ? 1.274 0.705 -26.659 1.00 81.94 175 ASP A O 1
ATOM 1387 N N . ILE A 1 176 ? 2.494 1.284 -24.861 1.00 82.44 176 ILE A N 1
ATOM 1388 C CA . ILE A 1 176 ? 2.327 2.740 -25.020 1.00 82.44 176 ILE A CA 1
ATOM 1389 C C . ILE A 1 176 ? 3.619 3.485 -25.379 1.00 82.44 176 ILE A C 1
ATOM 1391 O O . ILE A 1 176 ? 3.570 4.683 -25.655 1.00 82.44 176 ILE A O 1
ATOM 1395 N N . VAL A 1 177 ? 4.761 2.791 -25.398 1.00 77.19 177 VAL A N 1
ATOM 1396 C CA . VAL A 1 177 ? 6.088 3.341 -25.727 1.00 77.19 177 VAL A CA 1
ATOM 1397 C C . VAL A 1 177 ? 6.449 4.531 -24.824 1.00 77.19 177 VAL A C 1
ATOM 1399 O O . VAL A 1 177 ? 6.860 5.598 -25.287 1.00 77.19 177 VAL A O 1
ATOM 1402 N N . GLY A 1 178 ? 6.257 4.379 -23.513 1.00 79.19 178 GLY A N 1
ATOM 1403 C CA . GLY A 1 178 ? 6.461 5.476 -22.569 1.00 79.19 178 GLY A CA 1
ATOM 1404 C C . GLY A 1 178 ? 6.277 5.093 -21.107 1.00 79.19 178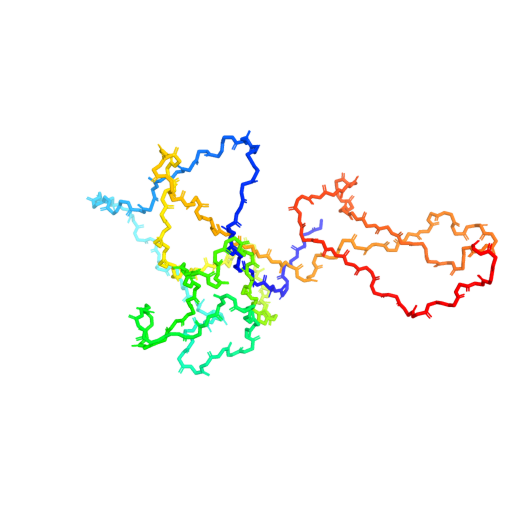 GLY A C 1
ATOM 1405 O O . GLY A 1 178 ? 6.216 3.919 -20.756 1.00 79.19 178 GLY A O 1
ATOM 1406 N N . TYR A 1 179 ? 6.198 6.105 -20.247 1.00 76.25 179 TYR A N 1
ATOM 1407 C CA . TYR A 1 179 ? 5.978 5.934 -18.813 1.00 76.25 179 TYR A CA 1
ATOM 1408 C C . TYR A 1 179 ? 4.523 6.245 -18.465 1.00 76.25 179 TYR A C 1
ATOM 1410 O O . TYR A 1 179 ? 3.926 7.162 -19.029 1.00 76.25 179 TYR A O 1
ATOM 1418 N N . LEU A 1 180 ? 3.974 5.487 -17.520 1.00 70.31 180 LEU A N 1
ATOM 1419 C CA . LEU A 1 180 ? 2.741 5.832 -16.818 1.00 70.31 180 LEU A CA 1
ATOM 1420 C C . LEU A 1 180 ? 3.090 6.418 -15.451 1.00 70.31 180 LEU A C 1
ATOM 1422 O O . LEU A 1 180 ? 4.186 6.174 -14.939 1.00 70.31 180 LEU A O 1
ATOM 1426 N N . ASP A 1 181 ? 2.133 7.117 -14.845 1.00 68.44 181 ASP A N 1
ATOM 1427 C CA . ASP A 1 181 ? 2.180 7.466 -13.426 1.00 68.44 181 ASP A CA 1
ATOM 1428 C C . ASP A 1 181 ? 2.061 6.173 -12.609 1.00 68.44 181 ASP A C 1
ATOM 1430 O O . ASP A 1 181 ? 0.976 5.707 -12.262 1.00 68.44 181 ASP A O 1
ATOM 1434 N N . SER A 1 182 ? 3.207 5.535 -12.398 1.00 67.12 182 SER A N 1
ATOM 1435 C CA . SER A 1 182 ? 3.359 4.249 -11.735 1.00 67.12 182 SER A CA 1
ATOM 1436 C C . SER A 1 182 ? 4.562 4.297 -10.802 1.00 67.12 182 SER A C 1
ATOM 1438 O O . SER A 1 182 ? 5.300 5.281 -10.723 1.00 67.12 182 SER A O 1
ATOM 1440 N N . TRP A 1 183 ? 4.757 3.211 -10.073 1.00 70.00 183 TRP A N 1
ATOM 1441 C CA . TRP A 1 183 ? 5.874 3.060 -9.163 1.00 70.00 183 TRP A CA 1
ATOM 1442 C C . TRP A 1 183 ? 7.209 3.148 -9.889 1.00 70.00 183 TRP A C 1
ATOM 1444 O O . TRP A 1 183 ? 7.411 2.551 -10.949 1.00 70.00 183 TRP A O 1
ATOM 1454 N N . MET A 1 184 ? 8.148 3.855 -9.266 1.00 73.75 184 MET A N 1
ATOM 1455 C CA . MET A 1 184 ? 9.519 3.913 -9.742 1.00 73.75 184 MET A CA 1
ATOM 1456 C C . MET A 1 184 ? 10.179 2.544 -9.560 1.00 73.75 184 MET A C 1
ATOM 1458 O O . MET A 1 184 ? 10.281 2.032 -8.446 1.00 73.75 184 MET A O 1
ATOM 1462 N N . GLN A 1 185 ? 10.627 1.956 -10.667 1.00 76.19 185 GLN A N 1
ATOM 1463 C CA . GLN A 1 185 ? 11.358 0.693 -10.684 1.00 76.19 185 GLN A CA 1
ATOM 1464 C C . GLN A 1 185 ? 12.824 0.960 -11.005 1.00 76.19 185 GLN A C 1
ATOM 1466 O O . GLN A 1 185 ? 13.143 1.693 -11.941 1.00 76.19 185 GLN A O 1
ATOM 1471 N N . TYR A 1 186 ? 13.723 0.313 -10.275 1.00 76.06 186 TYR A N 1
ATOM 1472 C CA . TYR A 1 186 ? 15.159 0.411 -10.506 1.00 76.06 186 TYR A CA 1
ATOM 1473 C C . TYR A 1 186 ? 15.681 -0.899 -11.077 1.00 76.06 186 TYR A C 1
ATOM 1475 O O . TYR A 1 186 ? 15.276 -1.976 -10.639 1.00 76.06 186 TYR A O 1
ATOM 1483 N N . LEU A 1 187 ? 16.601 -0.799 -12.034 1.00 78.75 187 LEU A N 1
ATOM 1484 C CA . LEU A 1 187 ? 17.382 -1.945 -12.465 1.00 78.75 187 LEU A CA 1
ATOM 1485 C C . LEU A 1 187 ? 18.533 -2.127 -11.477 1.00 78.75 187 LEU A C 1
ATOM 1487 O O . LEU A 1 187 ? 19.490 -1.351 -11.481 1.00 78.75 187 LEU A O 1
ATOM 1491 N N . ASP A 1 188 ? 18.421 -3.135 -10.621 1.00 80.25 188 ASP A N 1
ATOM 1492 C CA . ASP A 1 188 ? 19.523 -3.529 -9.752 1.00 80.25 188 ASP A CA 1
ATOM 1493 C C . ASP A 1 188 ? 20.553 -4.302 -10.586 1.00 80.25 188 ASP A C 1
ATOM 1495 O O . ASP A 1 188 ? 20.271 -5.379 -11.117 1.00 80.25 188 ASP A O 1
ATOM 1499 N N . THR A 1 189 ? 21.735 -3.711 -10.764 1.00 77.38 189 THR A N 1
ATOM 1500 C CA . THR A 1 189 ? 22.842 -4.316 -11.511 1.00 77.38 189 THR A CA 1
ATOM 1501 C C . THR A 1 189 ? 24.005 -4.595 -10.564 1.00 77.38 189 THR A C 1
ATOM 1503 O O . THR A 1 189 ? 24.213 -3.845 -9.607 1.00 77.38 189 THR A O 1
ATOM 1506 N N . PRO A 1 190 ? 24.803 -5.652 -10.805 1.00 81.31 190 PRO A N 1
ATOM 1507 C CA . PRO A 1 190 ? 26.024 -5.872 -10.041 1.00 81.31 190 PRO A CA 1
ATOM 1508 C C . PRO A 1 190 ? 26.921 -4.629 -10.051 1.00 81.31 190 PRO A C 1
ATOM 1510 O O . PRO A 1 190 ? 27.027 -3.950 -11.072 1.00 81.31 190 PRO A O 1
ATOM 1513 N N . SER A 1 191 ? 27.614 -4.360 -8.941 1.00 82.06 191 SER A N 1
ATOM 1514 C CA . SER A 1 191 ? 28.530 -3.221 -8.848 1.00 82.06 191 SER A CA 1
ATOM 1515 C C . SER A 1 191 ? 29.548 -3.231 -9.989 1.00 82.06 191 SER A C 1
ATOM 1517 O O . SER A 1 191 ? 30.346 -4.164 -10.112 1.00 82.06 191 SER A O 1
ATOM 1519 N N . ILE A 1 192 ? 29.559 -2.165 -10.786 1.00 77.50 192 ILE A N 1
ATOM 1520 C CA . ILE A 1 192 ? 30.556 -1.968 -11.838 1.00 77.50 192 ILE A CA 1
ATOM 1521 C C . ILE A 1 192 ? 31.697 -1.081 -11.340 1.00 77.50 192 ILE A C 1
ATOM 1523 O O . ILE A 1 192 ? 31.498 -0.137 -10.574 1.00 77.50 192 ILE A O 1
ATOM 1527 N N . SER A 1 193 ? 32.915 -1.376 -11.790 1.00 79.88 193 SER A N 1
ATOM 1528 C CA . SER A 1 193 ? 34.081 -0.540 -11.510 1.00 79.88 193 SER A CA 1
ATOM 1529 C C . SER A 1 193 ? 34.228 0.484 -12.630 1.00 79.88 193 SER A C 1
ATOM 1531 O O . SER A 1 193 ? 34.659 0.139 -13.728 1.00 79.88 193 SER A O 1
ATOM 1533 N N . VAL A 1 194 ? 33.885 1.743 -12.365 1.00 77.88 194 VAL A N 1
ATOM 1534 C CA . VAL A 1 194 ? 34.126 2.832 -13.322 1.00 77.88 194 VAL A CA 1
ATOM 1535 C C . VAL A 1 194 ? 35.621 3.162 -13.300 1.00 77.88 194 VAL A C 1
ATOM 1537 O O . VAL A 1 194 ? 36.209 3.358 -12.234 1.00 77.88 194 VAL A O 1
ATOM 1540 N N . GLY A 1 195 ? 36.269 3.145 -14.468 1.00 77.62 195 GLY A N 1
ATOM 1541 C CA . GLY A 1 195 ? 37.690 3.470 -14.593 1.00 77.62 195 GLY A CA 1
ATOM 1542 C C . GLY A 1 195 ? 37.989 4.915 -14.177 1.00 77.62 195 GLY A C 1
ATOM 1543 O O . GLY A 1 195 ? 37.101 5.755 -14.088 1.00 77.62 195 GLY A O 1
ATOM 1544 N N . SER A 1 196 ? 39.265 5.249 -13.972 1.00 78.44 196 SER A N 1
ATOM 1545 C CA . SER A 1 196 ? 39.687 6.589 -13.523 1.00 78.44 196 SER A CA 1
ATOM 1546 C C . SER A 1 196 ? 39.401 7.731 -14.508 1.00 78.44 196 SER A C 1
ATOM 1548 O O . SER A 1 196 ? 39.729 8.876 -14.208 1.00 78.44 196 SER A O 1
ATOM 1550 N N . ASN A 1 197 ? 38.864 7.427 -15.689 1.00 70.19 197 ASN A N 1
ATOM 1551 C CA . ASN A 1 197 ? 38.736 8.374 -16.792 1.00 70.19 197 ASN A CA 1
ATOM 1552 C C . ASN A 1 197 ? 37.312 8.898 -17.018 1.00 70.19 197 ASN A C 1
ATOM 1554 O O . ASN A 1 197 ? 37.172 9.766 -17.874 1.00 70.19 197 ASN A O 1
ATOM 1558 N N . GLY A 1 198 ? 36.328 8.463 -16.217 1.00 52.81 198 GLY A N 1
ATOM 1559 C CA . GLY A 1 198 ? 34.936 8.914 -16.332 1.00 52.81 198 GLY A CA 1
ATOM 1560 C C . GLY A 1 198 ? 34.210 8.262 -17.494 1.00 52.81 198 GLY A C 1
ATOM 1561 O O . GLY A 1 198 ? 34.572 8.561 -18.651 1.00 52.81 198 GLY A O 1
#

Foldseek 3Di:
DDDFQFKKKKKKKKAFDDDDDDDDDPPPPPPDPPPPPPDPDPDDDPDDDDDLDDDQCPVHLQQKDWFPQKDWDQPDGPPDGIDIDRDPDPVCHRDMIMIMDDIGGDDGDDPPDDDDDDDDDDDPAPPCVVPPPPGTNMDMDMDMDRPSPFQKDWDCVPCVPPPNVRTDIDGHDPVVPHHDPDDDDDDDDPDDDDDPPD

Secondary structure (DSSP, 8-state):
------EEEEEEEEE---------------S------------PPPPPP--------TTS-TT-EE-TT-EEESSS-SSSS-EEE---STTTTT-EEEEEPPPEEPPP--TT-------------TTTT---SSS---EEEEEEEETT---EEEE-TTTTSTT--S-EEEESBTTTTB--S--------PPP---TT-

Sequence (198 aa):
MIKYIKSVILLLALFGIMFGFQEKMNAANRVGDRSNTASSDSQLPPRETIILWEEDFENGENGWNLDPGWELTETSYHSASHSILSANNDNNMNGIYTLLSPAIDLPIIDENETISFTFWIYANLPDANGDGDDYLDDYYSISLLDLGALAWHPTNFNDDLPEAEGSNFWAGDEDIVGYLDSWMQYLDTPSISVGSNG

Organism: NCBI:txid408172

pLDDT: mean 72.23, std 19.04, range [27.47, 96.5]